Protein AF-A0AAW9B8G4-F1 (afdb_monomer_lite)

Radius of gyration: 34.8 Å; chains: 1; bounding box: 66×48×96 Å

Structure (mmCIF, N/CA/C/O backbone):
data_AF-A0AAW9B8G4-F1
#
_entry.id   AF-A0AAW9B8G4-F1
#
loop_
_atom_site.group_PDB
_atom_site.id
_atom_site.type_symbol
_atom_site.label_atom_id
_atom_site.label_alt_id
_atom_site.label_comp_id
_atom_site.label_asym_id
_atom_site.label_entity_id
_atom_site.label_seq_id
_atom_site.pdbx_PDB_ins_code
_atom_site.Cartn_x
_atom_site.Cartn_y
_atom_site.Cartn_z
_atom_site.occupancy
_atom_site.B_iso_or_equiv
_atom_site.auth_seq_id
_atom_site.auth_comp_id
_atom_site.auth_asym_id
_atom_site.auth_atom_id
_atom_site.pdbx_PDB_model_num
ATOM 1 N N . GLU A 1 1 ? -15.370 -30.353 6.884 1.00 60.62 1 GLU A N 1
ATOM 2 C CA . GLU A 1 1 ? -15.918 -30.773 8.197 1.00 60.62 1 GLU A CA 1
ATOM 3 C C . GLU A 1 1 ? -15.775 -29.713 9.292 1.00 60.62 1 GLU A C 1
ATOM 5 O O . GLU A 1 1 ? -16.796 -29.246 9.772 1.00 60.62 1 GLU A O 1
ATOM 10 N N . LYS A 1 2 ? -14.565 -29.242 9.644 1.00 65.25 2 LYS A N 1
ATOM 11 C CA . LYS A 1 2 ? -14.372 -28.237 10.721 1.00 65.25 2 LYS A CA 1
ATOM 12 C C . LYS A 1 2 ? -15.169 -26.930 10.550 1.00 65.25 2 LYS A C 1
ATOM 14 O O . LYS A 1 2 ? -15.759 -26.461 11.511 1.00 65.25 2 LYS A O 1
ATOM 19 N N . VAL A 1 3 ? -15.223 -26.382 9.334 1.00 71.38 3 VAL A N 1
ATOM 20 C CA . VAL A 1 3 ? -15.945 -25.127 9.026 1.00 71.38 3 VAL A CA 1
ATOM 21 C C . VAL A 1 3 ? -17.463 -25.283 9.169 1.00 71.38 3 VAL A C 1
ATOM 23 O O . VAL A 1 3 ? -18.151 -24.374 9.614 1.00 71.38 3 VAL A O 1
ATOM 26 N N . VAL A 1 4 ? -17.987 -26.461 8.827 1.00 75.00 4 VAL A N 1
ATOM 27 C CA . VAL A 1 4 ? -19.423 -26.758 8.913 1.00 75.00 4 VAL A CA 1
ATOM 28 C C . VAL A 1 4 ? -19.847 -26.888 10.377 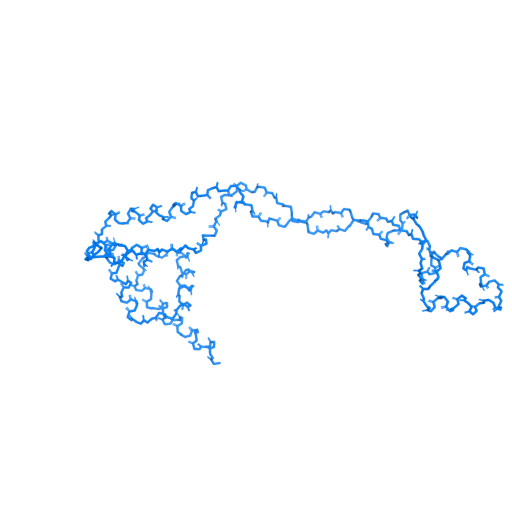1.00 75.00 4 VAL A C 1
ATOM 30 O O . VAL A 1 4 ? -20.860 -26.321 10.769 1.00 75.00 4 VAL A O 1
ATOM 33 N N . ASN A 1 5 ? -19.037 -27.554 11.204 1.00 73.94 5 ASN A N 1
ATOM 34 C CA . ASN A 1 5 ? -19.289 -27.644 12.645 1.00 73.94 5 ASN A CA 1
ATOM 35 C C . ASN A 1 5 ? -19.219 -26.274 13.339 1.00 73.94 5 ASN A C 1
ATOM 37 O O . ASN A 1 5 ? -20.032 -26.009 14.219 1.00 73.94 5 ASN A O 1
ATOM 41 N N . ASP A 1 6 ? -18.298 -25.398 12.922 1.00 71.50 6 ASP A N 1
ATOM 42 C CA . ASP A 1 6 ? -18.205 -24.022 13.432 1.00 71.50 6 ASP A CA 1
ATOM 43 C C . ASP A 1 6 ? -19.468 -23.207 13.103 1.00 71.50 6 ASP A C 1
ATOM 45 O O . ASP A 1 6 ? -20.033 -22.546 13.971 1.00 71.50 6 ASP A O 1
ATOM 49 N N . LEU A 1 7 ? -19.977 -23.324 11.872 1.00 71.62 7 LEU A N 1
ATOM 50 C CA . LEU A 1 7 ? -21.227 -22.681 11.454 1.00 71.62 7 LEU A CA 1
ATOM 51 C C . LEU A 1 7 ? -22.438 -23.170 12.256 1.00 71.62 7 LEU A C 1
ATOM 53 O O . LEU A 1 7 ? -23.234 -22.350 12.710 1.00 71.62 7 LEU A O 1
ATOM 57 N N . TYR A 1 8 ? -22.568 -24.481 12.476 1.00 74.25 8 TYR A N 1
ATOM 58 C CA . TYR A 1 8 ? -23.648 -25.024 13.307 1.00 74.25 8 TYR A CA 1
ATOM 59 C C . TYR A 1 8 ? -23.566 -24.527 14.752 1.00 74.25 8 TYR A C 1
ATOM 61 O O . TYR A 1 8 ? -24.586 -24.149 15.327 1.00 74.25 8 TYR A O 1
ATOM 69 N N . GLN A 1 9 ? -22.358 -24.451 15.313 1.00 70.00 9 GLN A N 1
ATOM 70 C CA . GLN A 1 9 ? -22.146 -23.917 16.655 1.00 70.00 9 GLN A CA 1
ATOM 71 C C . GLN A 1 9 ? -22.550 -22.435 16.745 1.00 70.00 9 GLN A C 1
ATOM 73 O O . GLN A 1 9 ? -23.261 -22.062 17.678 1.00 70.00 9 GLN A O 1
ATOM 78 N N . ARG A 1 10 ? -22.183 -21.609 15.753 1.00 71.00 10 ARG A N 1
ATOM 79 C CA . ARG A 1 10 ? -22.588 -20.191 15.665 1.00 71.00 10 ARG A CA 1
ATOM 80 C C . ARG A 1 10 ? -24.101 -20.015 15.538 1.00 71.00 10 ARG A C 1
ATOM 82 O O . ARG A 1 10 ? -24.689 -19.130 16.154 1.00 71.00 10 ARG A O 1
ATOM 89 N N . MET A 1 11 ? -24.749 -20.865 14.744 1.00 70.81 11 MET A N 1
ATOM 90 C CA . MET A 1 11 ? -26.207 -20.852 14.599 1.00 70.81 11 MET A CA 1
ATOM 91 C C . MET A 1 11 ? -26.915 -21.196 15.915 1.00 70.81 11 MET A C 1
ATOM 93 O O . MET A 1 11 ? -27.922 -20.573 16.253 1.00 70.81 11 MET A O 1
ATOM 97 N N . GLU A 1 12 ? -26.391 -22.155 16.683 1.00 70.19 12 GLU A N 1
ATOM 98 C CA . GLU A 1 12 ? -26.936 -22.487 18.002 1.00 70.19 12 GLU A CA 1
ATOM 99 C C . GLU A 1 12 ? -26.720 -21.377 19.039 1.00 70.19 12 GLU A C 1
ATOM 101 O O . GLU A 1 12 ? -27.621 -21.119 19.844 1.00 70.19 12 GLU A O 1
ATOM 106 N N . THR A 1 13 ? -25.560 -20.710 19.043 1.00 68.50 13 THR A N 1
ATOM 107 C CA . THR A 1 13 ? -25.284 -19.611 19.983 1.00 68.50 13 THR A CA 1
ATOM 108 C C . THR A 1 13 ? -26.180 -18.406 19.713 1.00 68.50 13 THR A C 1
ATOM 110 O O . THR A 1 13 ? -26.805 -17.919 20.655 1.00 68.50 13 THR A O 1
ATOM 113 N N . MET A 1 14 ? -26.363 -18.004 18.450 1.00 67.50 14 MET A N 1
ATOM 114 C CA . MET A 1 14 ? -27.287 -16.915 18.092 1.00 67.50 14 MET A CA 1
ATOM 115 C C . MET A 1 14 ? -28.732 -17.212 18.486 1.00 67.50 14 MET A C 1
ATOM 117 O O . MET A 1 14 ? -29.380 -16.386 19.124 1.00 67.50 14 MET A O 1
ATOM 121 N N . ARG A 1 15 ? -29.224 -18.427 18.211 1.00 65.75 15 ARG A N 1
ATOM 122 C CA . ARG A 1 15 ? -30.600 -18.816 18.561 1.00 65.75 15 ARG A CA 1
ATOM 123 C C . ARG A 1 15 ? -30.865 -18.771 20.072 1.00 65.75 15 ARG A C 1
ATOM 125 O O . ARG A 1 15 ? -32.008 -18.626 20.508 1.00 65.75 15 ARG A O 1
ATOM 132 N N . ASN A 1 16 ? -29.819 -18.928 20.8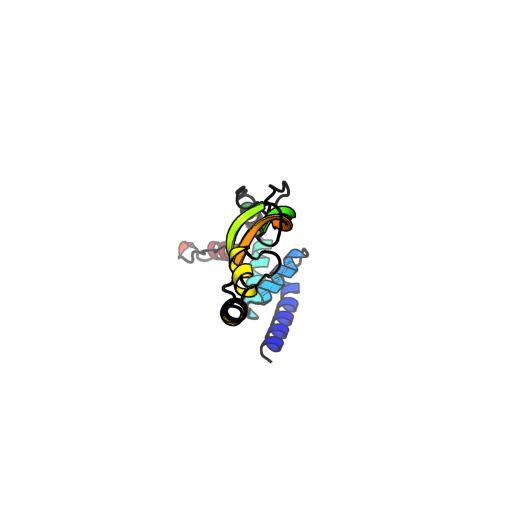83 1.00 63.91 16 ASN A N 1
ATOM 133 C CA . ASN A 1 16 ? -29.895 -18.784 22.335 1.00 63.91 16 ASN A CA 1
ATOM 134 C C . ASN A 1 16 ? -29.691 -17.328 22.799 1.00 63.91 16 ASN A C 1
ATOM 136 O O . ASN A 1 16 ? -30.244 -16.962 23.838 1.00 63.91 16 ASN A O 1
ATOM 140 N N . MET A 1 17 ? -28.954 -16.507 22.043 1.00 61.78 17 MET A N 1
ATOM 141 C CA . MET A 1 17 ? -28.737 -15.074 22.296 1.00 61.78 17 MET A CA 1
ATOM 142 C C . MET A 1 17 ? -29.961 -14.204 21.987 1.00 61.78 17 MET A C 1
ATOM 144 O O . MET A 1 17 ? -30.193 -13.248 22.724 1.00 61.78 17 MET A O 1
ATOM 148 N N . ASP A 1 18 ? -30.811 -14.588 21.027 1.00 57.66 18 ASP A N 1
ATOM 149 C CA . ASP A 1 18 ? -32.101 -13.917 20.756 1.00 57.66 18 ASP A CA 1
ATOM 150 C C . ASP A 1 18 ? -32.998 -13.820 22.008 1.00 57.66 18 ASP A C 1
ATOM 152 O O . ASP A 1 18 ? -33.870 -12.962 22.109 1.00 57.66 18 ASP A O 1
ATOM 156 N N . LYS A 1 19 ? -32.784 -14.692 23.004 1.00 55.84 19 LYS A N 1
ATOM 157 C CA . LYS A 1 19 ? -33.514 -14.684 24.283 1.00 55.84 19 LYS A CA 1
ATOM 158 C C . LYS A 1 19 ? -32.936 -13.722 25.330 1.00 55.84 19 LYS A C 1
ATOM 160 O O . LYS A 1 19 ? -33.529 -13.585 26.400 1.00 55.84 19 LYS A O 1
ATOM 165 N N . VAL A 1 20 ? -31.765 -13.135 25.084 1.00 55.50 20 VAL A N 1
ATOM 166 C CA . VAL A 1 20 ? -31.035 -12.258 26.019 1.00 55.50 20 VAL A CA 1
ATOM 167 C C . VAL A 1 20 ? -31.192 -10.783 25.629 1.00 55.50 20 VAL A C 1
ATOM 169 O O . VAL A 1 20 ? -31.219 -9.922 26.509 1.00 55.50 20 VAL A O 1
ATOM 172 N N . THR A 1 21 ? -31.385 -10.482 24.343 1.00 52.47 21 THR A N 1
ATOM 173 C CA . THR A 1 21 ? -31.517 -9.113 23.823 1.00 52.47 21 THR A CA 1
ATOM 174 C C . THR A 1 21 ? -32.956 -8.817 23.386 1.00 52.47 21 THR A C 1
ATOM 176 O O . THR A 1 21 ? -33.365 -9.171 22.289 1.00 52.47 21 THR A O 1
ATOM 179 N N . GLU A 1 22 ? -33.739 -8.140 24.230 1.00 48.91 22 GLU A N 1
ATOM 180 C CA . GLU A 1 22 ? -35.095 -7.667 23.870 1.00 48.91 22 GLU A CA 1
ATOM 181 C C . GLU A 1 22 ? -35.084 -6.362 23.046 1.00 48.91 22 GLU A C 1
ATOM 183 O O . GLU A 1 22 ? -36.118 -5.940 22.538 1.00 48.91 22 GLU A O 1
ATOM 188 N N . SER A 1 23 ? -33.924 -5.718 22.893 1.00 49.81 23 SER A N 1
ATOM 189 C CA . SER A 1 23 ? -33.751 -4.461 22.157 1.00 49.81 23 SER A CA 1
ATOM 190 C C . SER A 1 23 ? -32.592 -4.598 21.170 1.00 49.81 23 SER A C 1
ATOM 192 O O . SER A 1 23 ? -31.437 -4.387 21.540 1.00 49.81 23 SER A O 1
ATOM 194 N N . GLY A 1 24 ? -32.878 -5.021 19.941 1.00 43.53 24 GLY A N 1
ATOM 195 C CA . GLY A 1 24 ? -31.853 -5.245 18.925 1.00 43.53 24 GLY A CA 1
ATOM 196 C C . GLY A 1 24 ? -32.009 -4.311 17.732 1.00 43.53 24 GLY A C 1
ATOM 197 O O . GLY A 1 24 ? -32.789 -4.605 16.831 1.00 43.53 24 GLY A O 1
ATOM 198 N N . ASP A 1 25 ? -31.243 -3.218 17.704 1.00 41.50 25 ASP A N 1
ATOM 199 C CA . ASP A 1 25 ? -30.937 -2.499 16.460 1.00 41.50 25 ASP A CA 1
ATOM 200 C C . ASP A 1 25 ? -30.156 -3.418 15.508 1.00 41.50 25 ASP A C 1
ATOM 202 O O . ASP A 1 25 ? -29.429 -4.308 15.953 1.00 41.50 25 ASP A O 1
ATOM 206 N N . ALA A 1 26 ? -30.248 -3.201 14.195 1.00 42.56 26 ALA A N 1
ATOM 207 C CA . ALA A 1 26 ? -29.578 -4.031 13.184 1.00 42.56 26 ALA A CA 1
ATOM 208 C C . ALA A 1 26 ? -28.045 -4.154 13.386 1.00 42.56 26 ALA A C 1
ATOM 210 O O . ALA A 1 26 ? -27.453 -5.173 13.035 1.00 42.56 26 ALA A O 1
ATOM 211 N N . GLU A 1 27 ? -27.406 -3.171 14.028 1.00 50.03 27 GLU A N 1
ATOM 212 C CA . GLU A 1 27 ? -25.984 -3.204 14.414 1.00 50.03 27 GLU A CA 1
ATOM 213 C C . GLU A 1 27 ? -25.659 -4.168 15.564 1.00 50.03 27 GLU A C 1
ATOM 215 O O . GLU A 1 27 ? -24.521 -4.626 15.705 1.00 50.03 27 GLU A O 1
ATOM 220 N N . SER A 1 28 ? -26.641 -4.476 16.413 1.00 52.06 28 SER A N 1
ATOM 221 C CA . SER A 1 28 ? -26.475 -5.463 17.482 1.00 52.06 28 SER A CA 1
ATOM 222 C C . SER A 1 28 ? -26.322 -6.869 16.903 1.00 52.06 28 SER A C 1
ATOM 224 O O . SER A 1 28 ? -25.525 -7.648 17.410 1.00 52.06 28 SER A O 1
ATOM 226 N N . VAL A 1 29 ? -26.981 -7.161 15.776 1.00 49.41 29 VAL A N 1
ATOM 227 C CA . VAL A 1 29 ? -26.935 -8.465 15.097 1.00 49.41 29 VAL A CA 1
ATOM 228 C C . VAL A 1 29 ? -25.541 -8.760 14.534 1.00 49.41 29 VAL A C 1
ATOM 230 O O . VAL A 1 29 ? -25.051 -9.880 14.664 1.00 49.41 29 VAL A O 1
ATOM 233 N N . GLY A 1 30 ? -24.862 -7.753 13.974 1.00 54.19 30 GLY A N 1
ATOM 234 C CA . GLY A 1 30 ? -23.475 -7.886 13.508 1.00 54.19 30 GLY A CA 1
ATOM 235 C C . GLY A 1 30 ? -22.490 -8.165 14.649 1.00 54.19 30 GLY A C 1
ATOM 236 O O . GLY A 1 30 ? -21.643 -9.049 14.537 1.00 54.19 30 GLY A O 1
ATOM 237 N N . ARG A 1 31 ? -22.656 -7.483 15.790 1.00 59.19 31 ARG A N 1
ATOM 238 C CA . ARG A 1 31 ? -21.860 -7.733 17.006 1.00 59.19 31 ARG A CA 1
ATOM 239 C C . ARG A 1 31 ? -22.156 -9.097 17.627 1.00 59.19 31 ARG A C 1
ATOM 241 O O . ARG A 1 31 ? -21.235 -9.781 18.054 1.00 59.19 31 ARG A O 1
ATOM 248 N N . LEU A 1 32 ? -23.416 -9.529 17.627 1.00 56.84 32 LEU A N 1
ATOM 249 C CA . LEU A 1 32 ? -23.825 -10.861 18.082 1.00 56.84 32 LEU A CA 1
ATOM 250 C C . LEU A 1 32 ? -23.218 -11.968 17.208 1.00 56.84 32 LEU A C 1
ATOM 252 O O . LEU A 1 32 ? -22.811 -13.001 17.735 1.00 56.84 32 LEU A O 1
ATOM 256 N N . TRP A 1 33 ? -23.094 -11.742 15.896 1.00 52.78 33 TRP A N 1
ATOM 257 C CA . TRP A 1 33 ? -22.410 -12.659 14.978 1.00 52.78 33 TRP A CA 1
ATOM 258 C C . TRP A 1 33 ? -20.901 -12.753 15.253 1.00 52.78 33 TRP A C 1
ATOM 260 O O . TRP A 1 33 ? -20.330 -13.845 15.200 1.00 52.78 33 TRP A O 1
ATOM 270 N N . ASP A 1 34 ? -20.261 -11.630 15.585 1.00 58.50 34 ASP A N 1
ATOM 271 C CA . ASP A 1 34 ? -18.846 -11.605 15.965 1.00 58.50 34 ASP A CA 1
ATOM 272 C C . ASP A 1 34 ? -18.617 -12.267 17.335 1.00 58.50 34 ASP A C 1
ATOM 274 O O . ASP A 1 34 ? -17.738 -13.112 17.490 1.00 58.50 34 ASP A O 1
ATOM 278 N N . MET A 1 35 ? -19.495 -12.025 18.311 1.00 55.09 35 MET A N 1
ATOM 279 C CA . MET A 1 35 ? -19.465 -12.710 19.609 1.00 55.09 35 MET A CA 1
ATOM 280 C C . MET A 1 35 ? -19.765 -14.209 19.494 1.00 55.09 35 MET A C 1
ATOM 282 O O . MET A 1 35 ? -19.196 -15.004 20.239 1.00 55.09 35 MET A O 1
ATOM 286 N N . ALA A 1 36 ? -20.602 -14.626 18.540 1.00 53.38 36 ALA A N 1
ATOM 287 C CA . ALA A 1 36 ? -20.856 -16.035 18.249 1.00 53.38 36 ALA A CA 1
ATOM 288 C C . ALA A 1 36 ? -19.617 -16.768 17.702 1.00 53.38 36 ALA A C 1
ATOM 290 O O . ALA A 1 36 ? -19.589 -17.999 17.736 1.00 53.38 36 ALA A O 1
ATOM 291 N N . SER A 1 37 ? -18.593 -16.042 17.226 1.00 56.66 37 SER A N 1
ATOM 292 C CA . SER A 1 37 ? -17.293 -16.625 16.867 1.00 56.66 37 SER A CA 1
ATOM 293 C C . SER A 1 37 ? -16.496 -17.093 18.092 1.00 56.66 37 SER A C 1
ATOM 295 O O . SER A 1 37 ? -15.681 -18.016 17.987 1.00 56.66 37 SER A O 1
ATOM 297 N N . ALA A 1 38 ? -16.755 -16.514 19.270 1.00 60.81 38 ALA A N 1
ATOM 298 C CA . ALA A 1 38 ? -16.215 -17.015 20.519 1.00 60.81 38 ALA A CA 1
ATOM 299 C C . ALA A 1 38 ? -16.974 -18.288 20.927 1.00 60.81 38 ALA A C 1
ATOM 301 O O . ALA A 1 38 ? -18.201 -18.374 20.858 1.00 60.81 38 ALA A O 1
ATOM 302 N N . LYS A 1 39 ? -16.240 -19.314 21.367 1.00 60.50 39 LYS A N 1
ATOM 303 C CA . LYS A 1 39 ? -16.824 -20.579 21.834 1.00 60.50 39 LYS A CA 1
ATOM 304 C C . LYS A 1 39 ? -17.488 -20.388 23.203 1.00 60.50 39 LYS A C 1
ATOM 306 O O . LYS A 1 39 ? -16.927 -20.809 24.210 1.00 60.50 39 LYS A O 1
ATOM 311 N N . LEU A 1 40 ? -18.661 -19.758 23.249 1.00 62.56 40 LEU A N 1
ATOM 312 C CA . LEU A 1 40 ? -19.427 -19.622 24.488 1.00 62.56 40 LEU A CA 1
ATOM 313 C C . LEU A 1 40 ? -20.061 -20.961 24.883 1.00 62.56 40 LEU A C 1
ATOM 315 O O . LEU A 1 40 ? -20.740 -21.615 24.087 1.00 62.56 40 LEU A O 1
ATOM 319 N N . SER A 1 41 ? -19.872 -21.351 26.141 1.00 65.06 41 SER A N 1
ATOM 320 C CA . SER A 1 41 ? -20.591 -22.463 26.757 1.00 65.06 41 SER A CA 1
ATOM 321 C C . SER A 1 41 ? -22.014 -22.045 27.145 1.00 65.06 41 SER A C 1
ATOM 323 O O . SER A 1 41 ? -22.314 -20.873 27.380 1.00 65.06 41 SER A O 1
ATOM 325 N N . LYS A 1 42 ? -22.911 -23.027 27.305 1.00 64.81 42 LYS A N 1
ATOM 326 C CA . LYS A 1 42 ? -24.268 -22.805 27.839 1.00 64.81 42 LYS A CA 1
ATOM 327 C C . LYS A 1 42 ? -24.247 -22.160 29.231 1.00 64.81 42 LYS A C 1
ATOM 329 O O . LYS A 1 42 ? -25.147 -21.391 29.553 1.00 64.81 42 LYS A O 1
ATOM 334 N N . THR A 1 43 ? -23.229 -22.448 30.044 1.00 67.44 43 THR A 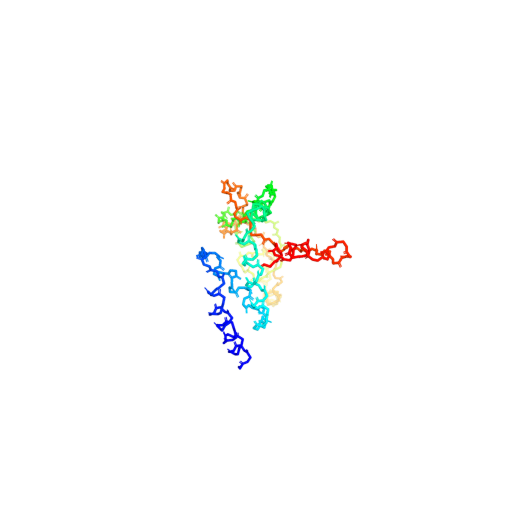N 1
ATOM 335 C CA . THR A 1 43 ? -23.017 -21.796 31.346 1.00 67.44 43 THR A CA 1
ATOM 336 C C . THR A 1 43 ? -22.743 -20.302 31.202 1.00 67.44 43 THR A C 1
ATOM 338 O O . THR A 1 43 ? -23.327 -19.514 31.945 1.00 67.44 43 THR A O 1
ATOM 341 N 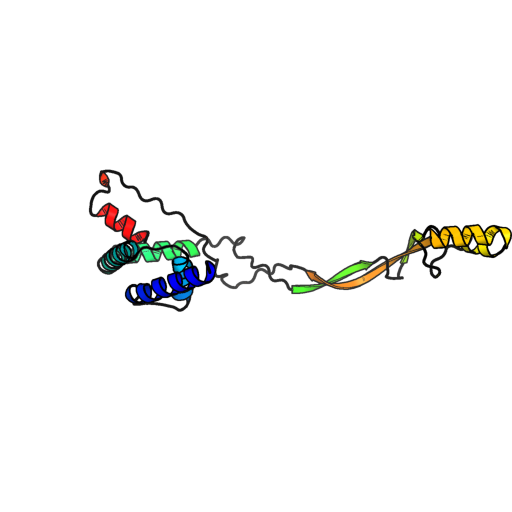N . ASP A 1 44 ? -21.955 -19.896 30.210 1.00 69.12 44 ASP A N 1
ATOM 342 C CA . ASP A 1 44 ? -21.541 -18.500 30.023 1.00 69.12 44 ASP A CA 1
ATOM 343 C C . ASP A 1 44 ? -22.747 -17.626 29.655 1.00 69.12 44 ASP A C 1
ATOM 345 O O . ASP A 1 44 ? -22.951 -16.556 30.226 1.00 69.12 44 ASP A O 1
ATOM 349 N N . LEU A 1 45 ? -23.648 -18.157 28.820 1.00 69.88 45 LEU A N 1
ATOM 350 C CA . LEU A 1 45 ? -24.912 -17.500 28.465 1.00 69.88 45 LEU A CA 1
ATOM 351 C C . LEU A 1 45 ? -25.823 -17.272 29.680 1.00 69.88 45 LEU A C 1
ATOM 353 O O . LEU A 1 45 ? -26.471 -16.231 29.795 1.00 69.88 45 LEU A O 1
ATOM 357 N N . THR A 1 46 ? -25.880 -18.228 30.614 1.00 76.56 46 THR A N 1
ATOM 358 C CA . THR A 1 46 ? -26.692 -18.056 31.832 1.00 76.56 46 THR A CA 1
ATOM 359 C C . THR A 1 46 ? -26.119 -16.996 32.768 1.00 76.56 46 THR A C 1
ATOM 361 O O . THR A 1 46 ? -26.884 -16.291 33.427 1.00 76.56 46 THR A O 1
ATOM 364 N N . VAL A 1 47 ? -24.791 -16.859 32.813 1.00 79.44 47 VAL A N 1
ATOM 365 C CA . VAL A 1 47 ? -24.100 -15.836 33.607 1.00 79.44 47 VAL A CA 1
ATOM 366 C C . VAL A 1 47 ? -24.320 -14.453 32.995 1.00 79.44 47 VAL A C 1
ATOM 368 O O . VAL A 1 47 ? -24.730 -13.542 33.712 1.00 79.44 47 VAL A O 1
ATOM 371 N N . MET A 1 48 ? -24.180 -14.317 31.672 1.00 75.38 48 MET A N 1
ATOM 372 C CA . MET A 1 48 ? -24.490 -13.068 30.963 1.00 75.38 48 MET A CA 1
ATOM 373 C C . MET A 1 48 ? -25.937 -12.628 31.191 1.00 75.38 48 MET A C 1
ATOM 375 O O . MET A 1 48 ? -26.186 -11.473 31.521 1.00 75.38 48 MET A O 1
ATOM 379 N N . LYS A 1 49 ? -26.901 -13.557 31.115 1.00 78.44 49 LYS A N 1
ATOM 380 C CA . LYS A 1 49 ? -28.311 -13.235 31.372 1.00 78.44 49 LYS A CA 1
ATOM 381 C C . LYS A 1 49 ? -28.531 -12.674 32.782 1.00 78.44 49 LYS A C 1
ATOM 383 O O . LYS A 1 49 ? -29.267 -11.704 32.945 1.00 78.44 49 LYS A O 1
ATOM 388 N N . ARG A 1 50 ? -27.874 -13.246 33.797 1.00 82.62 50 ARG A N 1
ATOM 389 C CA . ARG A 1 50 ? -27.957 -12.748 35.183 1.00 82.62 50 ARG A CA 1
ATOM 390 C C . ARG A 1 50 ? -27.395 -11.334 35.313 1.00 82.62 50 ARG A C 1
ATOM 392 O O . ARG A 1 50 ? -27.998 -10.513 36.000 1.00 82.62 50 ARG A O 1
ATOM 399 N N . HIS A 1 51 ? -26.274 -11.046 34.655 1.00 83.06 51 HIS A N 1
ATOM 400 C CA . HIS A 1 51 ? -25.675 -9.710 34.654 1.00 83.06 51 HIS A CA 1
ATOM 401 C C . HIS A 1 51 ? -26.532 -8.688 33.893 1.00 83.06 51 HIS A C 1
ATOM 403 O O . HIS A 1 51 ? -26.759 -7.596 34.411 1.00 83.06 51 HIS A O 1
ATOM 409 N N . ALA A 1 52 ? -27.119 -9.066 32.755 1.00 80.06 52 ALA A N 1
ATOM 410 C CA . ALA A 1 52 ? -28.050 -8.219 32.010 1.00 80.06 52 ALA A CA 1
ATOM 411 C C . ALA A 1 52 ? -29.318 -7.887 32.823 1.00 80.06 52 ALA A C 1
ATOM 413 O O . ALA A 1 52 ? -29.759 -6.738 32.870 1.00 80.06 52 ALA A O 1
ATOM 414 N N . GLU A 1 53 ? -29.894 -8.875 33.517 1.00 83.50 53 GLU A N 1
ATOM 415 C CA . GLU A 1 53 ? -31.026 -8.656 34.428 1.00 83.50 53 GLU A CA 1
ATOM 416 C C . GLU A 1 53 ? -30.650 -7.763 35.620 1.00 83.50 53 GLU A C 1
ATOM 418 O O . GLU A 1 53 ? -31.469 -6.960 36.071 1.00 83.50 53 GLU A O 1
ATOM 423 N N . PHE A 1 54 ? -29.424 -7.887 36.136 1.00 85.12 54 PHE A N 1
ATOM 424 C CA . PHE A 1 54 ? -28.907 -7.037 37.207 1.00 85.12 54 PHE A CA 1
ATOM 425 C C . PHE A 1 54 ? -28.734 -5.584 36.743 1.00 85.12 54 PHE A C 1
ATOM 427 O O . PHE A 1 54 ? -29.201 -4.672 37.427 1.00 85.12 54 PHE A O 1
ATOM 434 N N . LEU A 1 55 ? -28.166 -5.361 35.552 1.00 82.50 55 LEU A N 1
ATOM 435 C CA . LEU A 1 55 ? -28.022 -4.029 34.959 1.00 82.50 55 LEU A CA 1
ATOM 436 C C . LEU A 1 55 ? -29.392 -3.360 34.747 1.00 82.50 55 LEU A C 1
ATOM 438 O O . LEU A 1 55 ? -29.588 -2.222 35.168 1.00 82.50 55 LEU A O 1
ATOM 442 N N . LYS A 1 56 ? -30.376 -4.095 34.199 1.00 81.62 56 LYS A N 1
ATOM 443 C CA . LYS A 1 56 ? -31.757 -3.602 33.999 1.00 81.62 56 LYS A CA 1
ATOM 444 C C . LYS A 1 56 ? -32.431 -3.147 35.302 1.00 81.62 56 LYS A C 1
ATOM 446 O O . LYS A 1 56 ? -33.273 -2.252 35.277 1.00 81.62 56 LYS A O 1
ATOM 451 N N . LYS A 1 57 ? -32.098 -3.758 36.445 1.00 86.56 57 LYS A N 1
ATOM 452 C CA . LYS A 1 57 ? -32.684 -3.406 37.753 1.00 86.56 57 LYS A CA 1
ATOM 453 C C . LYS A 1 57 ? -32.115 -2.111 38.341 1.00 86.56 57 LYS A C 1
ATOM 455 O O . LYS A 1 57 ? -32.790 -1.473 39.148 1.00 86.56 57 LYS A O 1
ATOM 460 N N . HIS A 1 58 ? -30.907 -1.708 37.949 1.00 87.88 58 HIS A N 1
ATOM 461 C CA . HIS A 1 58 ? -30.185 -0.587 38.550 1.00 87.88 58 HIS A CA 1
ATOM 462 C C . HIS A 1 58 ? -29.976 0.561 37.550 1.00 87.88 58 HIS A C 1
ATOM 464 O O . HIS A 1 58 ? -28.975 0.610 36.840 1.00 87.88 58 HIS A O 1
ATOM 470 N N . LYS A 1 59 ? -30.884 1.549 37.564 1.00 84.94 59 LYS A N 1
ATOM 471 C CA . LYS A 1 59 ? -30.850 2.715 36.653 1.00 84.94 59 LYS A CA 1
ATOM 472 C C . LYS A 1 59 ? -29.529 3.496 36.676 1.00 84.94 59 LYS A C 1
ATOM 474 O O . LYS A 1 59 ? -29.044 3.886 35.625 1.00 84.94 59 LYS A O 1
ATOM 479 N N . GLY A 1 60 ? -28.910 3.663 37.847 1.00 85.12 60 GLY A N 1
ATOM 480 C CA . GLY A 1 60 ? -27.619 4.356 37.946 1.00 85.12 60 GLY A CA 1
ATOM 481 C C . GLY A 1 60 ? -26.484 3.638 37.203 1.00 85.12 60 GLY A C 1
ATOM 482 O O . GLY A 1 60 ? -25.637 4.290 36.606 1.00 85.12 60 GLY A O 1
ATOM 483 N N . LEU A 1 61 ? -26.485 2.298 37.173 1.00 83.56 61 LEU A N 1
ATOM 484 C CA . LEU A 1 61 ? -25.500 1.532 36.396 1.00 83.56 61 LEU A CA 1
ATOM 485 C C . LEU A 1 61 ? -25.757 1.665 34.891 1.00 83.56 61 LEU A C 1
ATOM 487 O O . LEU A 1 61 ? -24.806 1.718 34.117 1.00 83.56 61 LEU A O 1
ATOM 491 N N . GLN A 1 62 ? -27.026 1.759 34.488 1.00 81.06 62 GLN A N 1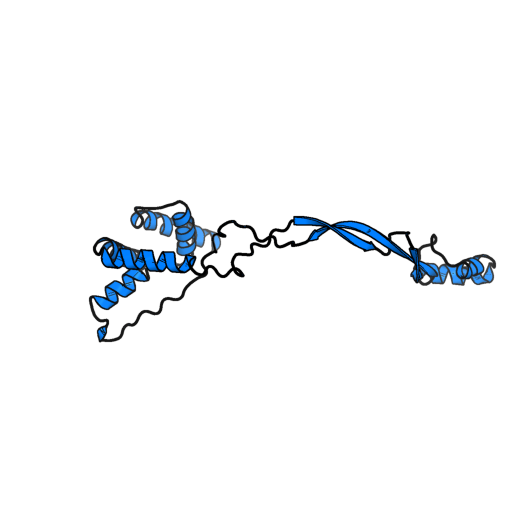
ATOM 492 C CA . GLN A 1 62 ? -27.412 1.979 33.096 1.00 81.06 62 GLN A CA 1
ATOM 493 C C . GLN A 1 62 ? -26.946 3.351 32.586 1.00 81.06 62 GLN A C 1
ATOM 495 O O . GLN A 1 62 ? -26.373 3.433 31.504 1.00 81.06 62 GLN A O 1
ATOM 500 N N . GLU A 1 63 ? -27.110 4.410 33.383 1.00 81.56 63 GLU A N 1
ATOM 501 C CA . GLU A 1 63 ? -26.615 5.752 33.042 1.00 81.56 63 GLU A CA 1
ATOM 502 C C . GLU A 1 63 ? -25.089 5.772 32.869 1.00 81.56 63 GLU A C 1
ATOM 504 O O . GLU A 1 63 ? -24.578 6.352 31.910 1.00 81.56 63 GLU A O 1
ATOM 509 N N . ILE A 1 64 ? -24.356 5.086 33.754 1.00 81.69 64 ILE A N 1
ATOM 510 C CA . ILE A 1 64 ? -22.893 4.971 33.663 1.00 81.69 64 ILE A CA 1
ATOM 511 C C . ILE A 1 64 ? -22.480 4.184 32.409 1.00 81.69 64 ILE A C 1
ATOM 513 O O . ILE A 1 64 ? -21.567 4.602 31.696 1.00 81.69 64 ILE A O 1
ATOM 517 N N . ALA A 1 65 ? -23.167 3.080 32.101 1.00 76.31 65 ALA A N 1
ATOM 518 C CA . ALA A 1 65 ? -22.905 2.284 30.901 1.00 76.31 65 ALA A CA 1
ATOM 519 C C . ALA A 1 65 ? -23.147 3.090 29.611 1.00 76.31 65 ALA A C 1
ATOM 521 O O . ALA A 1 65 ? -22.343 3.035 28.677 1.00 76.31 65 ALA A O 1
ATOM 522 N N . GLU A 1 66 ? -24.209 3.898 29.569 1.00 73.62 66 GLU A N 1
ATOM 523 C CA . GLU A 1 66 ? -24.475 4.798 28.445 1.00 73.62 66 GLU A CA 1
ATOM 524 C C . GLU A 1 66 ? -23.405 5.884 28.298 1.00 73.62 66 GLU A C 1
ATOM 526 O O . GLU A 1 66 ? -22.986 6.184 27.177 1.00 73.62 66 GLU A O 1
ATOM 531 N N . GLN A 1 67 ? -22.937 6.469 29.404 1.00 72.38 67 GLN A N 1
ATOM 532 C CA . GLN A 1 67 ? -21.866 7.467 29.376 1.00 72.38 67 GLN A CA 1
ATOM 533 C C . GLN A 1 67 ? -20.552 6.866 28.858 1.00 72.38 67 GLN A C 1
ATOM 535 O O . GLN A 1 67 ? -19.944 7.437 27.950 1.00 72.38 67 GLN A O 1
ATOM 540 N N . LEU A 1 68 ? -20.164 5.682 29.344 1.00 69.94 68 LEU A N 1
ATOM 541 C CA . LEU A 1 68 ? -18.998 4.932 28.856 1.00 69.94 68 LEU A CA 1
ATOM 542 C C . LEU A 1 68 ? -19.091 4.637 27.350 1.00 69.94 68 LEU A C 1
ATOM 544 O O . LEU A 1 68 ? -18.136 4.879 26.609 1.00 69.94 68 LEU A O 1
ATOM 548 N N . GLY A 1 69 ? -20.258 4.194 26.871 1.00 63.00 69 GLY A N 1
ATOM 549 C CA . GLY A 1 69 ? -20.485 3.907 25.451 1.00 63.00 69 GLY A CA 1
ATOM 550 C C . GLY A 1 69 ? -20.396 5.137 24.534 1.00 63.00 69 GLY A C 1
ATOM 551 O O . GLY A 1 69 ? -20.024 5.007 23.358 1.00 63.00 69 GLY A O 1
ATOM 552 N N . ARG A 1 70 ? -20.707 6.329 25.067 1.00 56.16 70 ARG A N 1
ATOM 553 C CA . ARG A 1 70 ? -20.638 7.623 24.361 1.00 56.16 70 ARG A CA 1
ATOM 554 C C . ARG A 1 70 ? -19.247 8.256 24.402 1.00 56.16 70 ARG A C 1
ATOM 556 O O . ARG A 1 70 ? -18.861 8.875 23.415 1.00 56.16 70 ARG A O 1
ATOM 563 N N . MET A 1 71 ? -18.476 8.079 25.479 1.00 57.44 71 MET A N 1
ATOM 564 C CA . MET A 1 71 ? -17.101 8.599 25.579 1.00 57.44 71 MET A CA 1
ATOM 565 C C . MET A 1 71 ? -16.179 8.022 24.497 1.00 57.44 71 MET A C 1
ATOM 567 O O . MET A 1 71 ? -15.338 8.745 23.970 1.00 57.44 71 MET A O 1
ATOM 571 N N . ALA A 1 72 ? -16.406 6.773 24.075 1.00 52.81 72 ALA A N 1
ATOM 572 C CA . ALA A 1 72 ? -15.716 6.185 22.924 1.00 52.81 72 ALA A CA 1
ATOM 573 C C . ALA A 1 72 ? -15.938 6.961 21.605 1.00 52.81 72 ALA A C 1
ATOM 575 O O . ALA A 1 72 ? -15.109 6.877 20.710 1.00 52.81 72 ALA A O 1
ATOM 576 N N . GLY A 1 73 ? -17.036 7.718 21.480 1.00 51.97 73 GLY A N 1
ATOM 577 C CA . GLY A 1 73 ? -17.318 8.585 20.329 1.00 51.97 73 GLY A CA 1
ATOM 578 C C . GLY A 1 73 ? -16.901 10.049 20.514 1.00 51.97 73 GLY A C 1
ATOM 579 O O . GLY A 1 73 ? -17.086 10.845 19.601 1.00 51.97 73 GLY A O 1
ATOM 580 N N . GLN A 1 74 ? -16.376 10.437 21.683 1.00 53.22 74 GLN A N 1
ATOM 581 C CA . GLN A 1 74 ? -15.978 11.824 21.972 1.00 53.22 74 GLN A CA 1
ATOM 582 C C . GLN A 1 74 ? -14.490 12.102 21.755 1.00 53.22 74 GLN A C 1
ATOM 584 O O . GLN A 1 74 ? -14.084 13.265 21.806 1.00 53.22 74 GLN A O 1
ATOM 589 N N . VAL A 1 75 ? -13.683 11.078 21.463 1.00 54.00 75 VAL A N 1
ATOM 590 C CA . VAL A 1 75 ? -12.316 11.268 20.965 1.00 54.00 75 VAL A CA 1
ATOM 591 C C . VAL A 1 75 ? -12.412 11.713 19.501 1.00 54.00 75 VAL A C 1
ATOM 593 O O . VAL A 1 75 ? -12.150 10.956 18.575 1.00 54.00 75 VAL A O 1
ATOM 596 N N . ASN A 1 76 ? -12.860 12.955 19.301 1.00 48.25 76 ASN A N 1
ATOM 597 C CA . ASN A 1 76 ? -12.756 13.686 18.043 1.00 48.25 76 ASN A CA 1
ATOM 598 C C . ASN A 1 76 ? -11.283 14.036 17.825 1.00 48.25 76 ASN A C 1
ATOM 600 O O . ASN A 1 76 ? -10.883 15.192 17.958 1.00 48.25 76 ASN A O 1
ATOM 604 N N . ASP A 1 77 ? -10.466 13.025 17.553 1.00 53.28 77 ASP A N 1
ATOM 605 C CA . ASP A 1 77 ? -9.147 13.263 17.002 1.00 53.28 77 ASP A CA 1
ATOM 606 C C . ASP A 1 77 ? -9.327 13.541 15.498 1.00 53.28 77 ASP A C 1
ATOM 608 O O . ASP A 1 77 ? -9.797 12.661 14.765 1.00 53.28 77 ASP A O 1
ATOM 612 N N . PRO A 1 78 ? -9.038 14.761 15.009 1.00 54.06 78 PRO A N 1
ATOM 613 C CA . PRO A 1 78 ? -9.160 15.081 13.590 1.00 54.06 78 PRO A CA 1
ATOM 614 C C . PRO A 1 78 ? -8.291 14.180 12.697 1.00 54.06 78 PRO A C 1
ATOM 616 O O . PRO A 1 78 ? -8.623 14.024 11.520 1.00 54.06 78 PRO A O 1
ATOM 619 N N . ASP A 1 79 ? -7.250 13.536 13.241 1.00 54.94 79 ASP A N 1
ATOM 620 C CA . ASP A 1 79 ? -6.438 12.562 12.504 1.00 54.94 79 ASP A CA 1
ATOM 621 C C . ASP A 1 79 ? -7.155 11.210 12.306 1.00 54.94 79 ASP A C 1
ATOM 623 O O . ASP A 1 79 ? -6.921 10.533 11.301 1.00 54.94 79 ASP A O 1
ATOM 627 N N . LEU A 1 80 ? -8.083 10.834 13.198 1.00 51.53 80 LEU A N 1
ATOM 628 C CA . LEU A 1 80 ? -8.886 9.603 13.089 1.00 51.53 80 LEU A CA 1
ATOM 629 C C . LEU A 1 80 ? -10.071 9.747 12.117 1.00 51.53 80 LEU A C 1
ATOM 631 O O . LEU A 1 80 ? -10.535 8.756 11.558 1.00 51.53 80 LEU A O 1
ATOM 635 N N . ASN A 1 81 ? -10.528 10.976 11.855 1.00 51.22 81 ASN A N 1
ATOM 636 C CA . ASN A 1 81 ? -11.659 11.273 10.962 1.00 51.22 81 ASN A CA 1
ATOM 637 C C . ASN A 1 81 ? -11.281 11.338 9.472 1.00 51.22 81 ASN A C 1
ATOM 639 O O 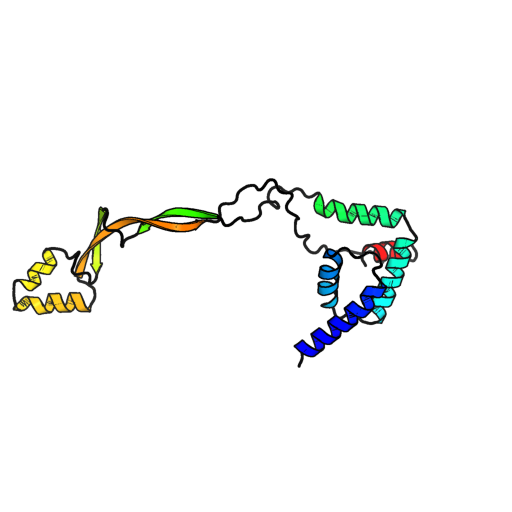. ASN A 1 81 ? -12.087 11.739 8.629 1.00 51.22 81 ASN A O 1
ATOM 643 N N . ARG A 1 82 ? -10.057 10.953 9.101 1.00 52.41 82 ARG A N 1
ATOM 644 C CA . ARG A 1 82 ? -9.611 11.001 7.708 1.00 52.41 82 ARG A CA 1
ATOM 645 C C . ARG A 1 82 ? -9.883 9.675 7.007 1.00 52.41 82 ARG A C 1
ATOM 647 O O . ARG A 1 82 ? -8.967 8.894 6.763 1.00 52.41 82 ARG A O 1
ATOM 654 N N . ALA A 1 83 ? -11.137 9.439 6.627 1.00 50.41 83 ALA A N 1
ATOM 655 C CA . ALA A 1 83 ? -11.456 8.332 5.731 1.00 50.41 83 ALA A CA 1
ATOM 656 C C . ALA A 1 83 ? -10.664 8.500 4.411 1.00 50.41 83 ALA A C 1
ATOM 658 O O . ALA A 1 83 ? -10.747 9.556 3.772 1.00 50.41 83 ALA A O 1
ATOM 659 N N . PRO A 1 84 ? -9.848 7.516 3.990 1.00 51.16 84 PRO A N 1
ATOM 660 C CA . PRO A 1 84 ? -9.157 7.586 2.712 1.00 51.16 84 PRO A CA 1
ATOM 661 C C . PRO A 1 84 ? -10.176 7.429 1.578 1.00 51.16 84 PRO A C 1
ATOM 663 O O . PRO A 1 84 ? -10.533 6.320 1.195 1.00 51.16 84 PRO A O 1
ATOM 666 N N . ALA A 1 85 ? -10.646 8.547 1.029 1.00 55.84 85 ALA A N 1
ATOM 667 C CA . ALA A 1 85 ? -11.375 8.545 -0.231 1.00 55.84 85 ALA A CA 1
ATOM 668 C C . ALA A 1 85 ? -10.378 8.331 -1.386 1.00 55.84 85 ALA A C 1
ATOM 670 O O . ALA A 1 85 ? -9.452 9.119 -1.582 1.00 55.84 85 ALA A O 1
ATOM 671 N N . GLU A 1 86 ? -10.534 7.247 -2.147 1.00 54.69 86 GLU A N 1
ATOM 672 C CA . GLU A 1 86 ? -9.792 7.055 -3.397 1.00 54.69 86 GLU A CA 1
ATOM 673 C C . GLU A 1 86 ? -10.558 7.729 -4.540 1.00 54.69 86 GLU A C 1
ATOM 675 O O . GLU A 1 86 ? -11.544 7.184 -5.034 1.00 54.69 86 GLU A O 1
ATOM 680 N N . GLU A 1 87 ? -10.118 8.911 -4.974 1.00 58.84 87 GLU A N 1
ATOM 681 C CA . GLU A 1 87 ? -10.677 9.578 -6.154 1.00 58.84 87 GLU A CA 1
ATOM 682 C C . GLU A 1 87 ? -9.762 9.365 -7.375 1.00 58.84 87 GLU A C 1
ATOM 684 O O . GLU A 1 87 ? -8.533 9.308 -7.286 1.00 58.84 87 GLU A O 1
ATOM 689 N N . LEU A 1 88 ? -10.364 9.192 -8.552 1.00 56.84 88 LEU A N 1
ATOM 690 C CA . LEU A 1 88 ? -9.627 9.119 -9.812 1.00 56.84 88 LEU A CA 1
ATOM 691 C C . LEU A 1 88 ? -9.172 10.530 -10.187 1.00 56.84 88 LEU A C 1
ATOM 693 O O . LEU A 1 88 ? -10.000 11.359 -10.557 1.00 56.84 88 LEU A O 1
ATOM 697 N N . GLN A 1 89 ? -7.868 10.801 -10.125 1.00 61.69 89 GLN A N 1
ATOM 698 C CA . GLN A 1 89 ? -7.309 12.073 -10.571 1.00 61.69 89 GLN A CA 1
ATOM 699 C C . GLN A 1 89 ? -6.434 11.839 -11.804 1.00 61.69 89 GLN A C 1
ATOM 701 O O . GLN A 1 89 ? -5.626 10.917 -11.847 1.00 61.69 89 GLN A O 1
ATOM 706 N N . MET A 1 90 ? -6.588 12.663 -12.840 1.00 60.62 90 MET A N 1
ATOM 707 C CA . MET A 1 90 ? -5.646 12.641 -13.961 1.00 60.62 90 MET A CA 1
ATOM 708 C C . MET A 1 90 ? -4.288 13.142 -13.469 1.00 60.62 90 MET A C 1
ATOM 710 O O . MET A 1 90 ? -4.180 14.292 -13.045 1.00 60.62 90 MET A O 1
ATOM 714 N N . VAL A 1 91 ? -3.269 12.284 -13.526 1.00 66.38 91 VAL A N 1
ATOM 715 C CA . VAL A 1 91 ? -1.885 12.644 -13.205 1.00 66.38 91 VAL A CA 1
ATOM 716 C C . VAL A 1 91 ? -1.090 12.623 -14.500 1.00 66.38 91 VAL A C 1
ATOM 718 O O . VAL A 1 91 ? -1.140 11.658 -15.257 1.00 66.38 91 VAL A O 1
ATOM 721 N N . GLU A 1 92 ? -0.371 13.707 -14.777 1.00 64.25 92 GLU A N 1
ATOM 722 C CA . GLU A 1 92 ? 0.603 13.723 -15.866 1.00 64.25 92 GLU A CA 1
ATOM 723 C C . GLU A 1 92 ? 1.867 12.996 -15.395 1.00 64.25 92 GLU A C 1
ATOM 725 O O . GLU A 1 92 ? 2.623 13.522 -14.575 1.00 64.25 92 GLU A O 1
ATOM 730 N N . GLU A 1 93 ? 2.095 11.782 -15.898 1.00 66.56 93 GLU A N 1
ATOM 731 C CA . GLU A 1 93 ? 3.331 11.038 -15.661 1.00 66.56 93 GLU A CA 1
ATOM 732 C C . GLU A 1 93 ? 4.262 11.172 -16.874 1.00 66.56 93 GLU A C 1
ATOM 734 O O . GLU A 1 93 ? 3.845 11.247 -18.035 1.00 66.56 93 GLU A O 1
ATOM 739 N N . LYS A 1 94 ? 5.566 11.224 -16.596 1.00 64.75 94 LYS A N 1
ATOM 740 C CA . LYS A 1 94 ? 6.584 11.158 -17.643 1.00 64.75 94 LYS A CA 1
ATOM 741 C C . LYS A 1 94 ? 6.685 9.708 -18.110 1.00 64.75 94 LYS A C 1
ATOM 743 O O . LYS A 1 94 ? 6.953 8.831 -17.294 1.00 64.75 94 LYS A O 1
ATOM 748 N N . SER A 1 95 ? 6.468 9.473 -19.398 1.00 67.00 95 SER A N 1
ATOM 749 C CA . SER A 1 95 ? 6.615 8.166 -20.035 1.00 67.00 95 SER A CA 1
ATOM 750 C C . SER A 1 95 ? 7.719 8.222 -21.080 1.00 67.00 95 SER A C 1
ATOM 752 O O . SER A 1 95 ? 7.798 9.170 -21.862 1.00 67.00 95 SER A O 1
ATOM 754 N N . ASP A 1 96 ? 8.540 7.179 -21.114 1.00 64.38 96 ASP A N 1
ATOM 755 C CA . ASP A 1 96 ? 9.601 7.014 -22.110 1.00 64.38 96 ASP A CA 1
ATOM 756 C C . ASP A 1 96 ? 9.040 6.512 -23.468 1.00 64.38 96 ASP A C 1
ATOM 758 O O . ASP A 1 96 ? 9.711 6.576 -24.500 1.00 64.38 96 ASP A O 1
ATOM 762 N N . GLU A 1 97 ? 7.775 6.070 -23.503 1.00 65.88 97 GLU A N 1
ATOM 763 C CA . GLU A 1 97 ? 7.063 5.695 -24.738 1.00 65.88 97 GLU A CA 1
ATOM 764 C C . GLU A 1 97 ? 6.499 6.916 -25.477 1.00 65.88 97 GLU A C 1
ATOM 766 O O . GLU A 1 97 ? 6.344 6.905 -26.701 1.00 65.88 97 GLU A O 1
ATOM 771 N N . ALA A 1 98 ? 6.205 7.993 -24.745 1.00 66.88 98 ALA A N 1
ATOM 772 C CA . ALA A 1 98 ? 5.709 9.227 -25.331 1.00 66.88 98 ALA A CA 1
ATOM 773 C C . ALA A 1 98 ? 6.844 9.931 -26.096 1.00 66.88 98 ALA A C 1
ATOM 775 O O . ALA A 1 98 ? 7.910 10.226 -25.555 1.00 66.88 98 ALA A O 1
ATOM 776 N N . THR A 1 99 ? 6.613 10.180 -27.384 1.00 65.19 99 THR A N 1
ATOM 777 C CA . THR A 1 99 ? 7.612 10.727 -28.317 1.00 65.19 99 THR A CA 1
ATOM 778 C C . THR A 1 99 ? 7.486 12.252 -28.372 1.00 65.19 99 THR A C 1
ATOM 780 O O . THR A 1 99 ? 7.092 12.799 -29.395 1.00 65.19 99 THR A O 1
ATOM 783 N N . ASP A 1 100 ? 7.724 12.919 -27.242 1.00 70.12 100 ASP A N 1
ATOM 784 C CA . ASP A 1 100 ? 7.561 14.379 -27.114 1.00 70.12 100 ASP A CA 1
ATOM 785 C C . ASP A 1 100 ? 8.929 15.070 -27.251 1.00 70.12 100 ASP A C 1
ATOM 787 O O . ASP A 1 100 ? 9.188 15.722 -28.259 1.00 70.12 100 ASP A O 1
ATOM 791 N N . ASP A 1 101 ? 9.862 14.803 -26.326 1.00 79.31 101 ASP A N 1
ATOM 792 C CA . ASP A 1 101 ? 11.215 15.370 -26.346 1.00 79.31 101 ASP A CA 1
ATOM 793 C C . ASP A 1 101 ? 12.300 14.280 -26.394 1.00 79.31 101 ASP A C 1
ATOM 795 O O . ASP A 1 101 ? 12.184 13.225 -25.764 1.00 79.31 101 ASP A O 1
ATOM 799 N N . ILE A 1 102 ? 13.405 14.541 -27.104 1.00 83.00 102 ILE A N 1
ATOM 800 C CA . ILE A 1 102 ? 14.615 13.701 -27.058 1.00 83.00 102 ILE A CA 1
ATOM 801 C C . ILE A 1 102 ? 15.440 14.112 -25.834 1.00 83.00 102 ILE A C 1
ATOM 803 O O . ILE A 1 102 ? 15.933 15.235 -25.757 1.00 83.00 102 ILE A O 1
ATOM 807 N N . VAL A 1 103 ? 15.618 13.190 -24.889 1.00 85.94 103 VAL A N 1
ATOM 808 C CA . VAL A 1 103 ? 16.295 13.444 -23.605 1.00 85.94 103 VAL A CA 1
ATOM 809 C C . VAL A 1 103 ? 17.692 12.823 -23.549 1.00 85.94 103 VAL A C 1
ATOM 811 O O . VAL A 1 103 ? 18.533 13.267 -22.770 1.00 85.94 103 VAL A O 1
ATOM 814 N N . GLY A 1 104 ? 17.988 11.822 -24.383 1.00 89.25 104 GLY A N 1
ATOM 815 C CA . GLY A 1 104 ? 19.318 11.216 -24.403 1.00 89.25 104 GLY A CA 1
ATOM 816 C C . GLY A 1 104 ? 19.485 10.096 -25.419 1.00 89.25 104 GLY A C 1
ATOM 817 O O . GLY A 1 104 ? 18.780 10.039 -26.423 1.00 89.25 104 GLY A O 1
ATOM 818 N N . ILE A 1 105 ? 20.432 9.201 -25.143 1.00 91.81 105 ILE A N 1
ATOM 819 C CA . ILE A 1 105 ? 20.739 8.012 -25.945 1.00 91.81 105 ILE A CA 1
ATOM 820 C C . ILE A 1 105 ? 20.734 6.801 -25.003 1.00 91.81 105 ILE A C 1
ATOM 822 O O . ILE A 1 105 ? 21.147 6.920 -23.848 1.00 91.81 105 ILE A O 1
ATOM 826 N N . HIS A 1 106 ? 20.237 5.662 -25.472 1.00 92.25 106 HIS A N 1
ATOM 827 C CA . HIS A 1 106 ? 20.207 4.394 -24.742 1.00 92.25 106 HIS A CA 1
ATOM 828 C C . HIS A 1 106 ? 20.378 3.219 -25.708 1.00 92.25 106 HIS A C 1
ATOM 830 O O . HIS A 1 106 ? 20.189 3.384 -26.908 1.00 92.25 106 HIS A O 1
ATOM 836 N N . GLU A 1 107 ? 20.725 2.050 -25.183 1.00 93.00 107 GLU A N 1
ATOM 837 C CA . GLU A 1 107 ? 20.770 0.803 -25.948 1.00 93.00 107 GLU A CA 1
ATOM 838 C C . GLU A 1 107 ? 19.366 0.178 -26.033 1.00 93.00 107 GLU A C 1
ATOM 840 O O . GLU A 1 107 ? 18.672 0.083 -25.016 1.00 93.00 107 GLU A O 1
ATOM 845 N N . SER A 1 108 ? 18.929 -0.203 -27.235 1.00 91.00 108 SER A N 1
ATOM 846 C CA . SER A 1 108 ? 17.623 -0.817 -27.500 1.00 91.00 108 SER A CA 1
ATOM 847 C C . SER A 1 108 ? 17.638 -1.624 -28.811 1.00 91.00 108 SER A C 1
ATOM 849 O O . SER A 1 108 ? 18.690 -1.849 -29.407 1.00 91.00 108 SER A O 1
ATOM 851 N N . ASP A 1 109 ? 16.477 -2.110 -29.248 1.00 91.56 109 ASP A N 1
ATOM 852 C CA . ASP A 1 109 ? 16.233 -2.780 -30.535 1.00 91.56 109 ASP A CA 1
ATOM 853 C C . ASP A 1 109 ? 15.219 -2.032 -31.429 1.00 91.56 109 ASP A C 1
ATOM 855 O O . ASP A 1 109 ? 14.795 -2.542 -32.468 1.00 91.56 109 ASP A O 1
ATOM 859 N N . ASP A 1 110 ? 14.826 -0.810 -31.053 1.00 90.06 110 ASP A N 1
ATOM 860 C CA . ASP A 1 110 ? 13.812 -0.023 -31.768 1.00 90.06 110 ASP A CA 1
ATOM 861 C C . ASP A 1 110 ? 14.364 0.620 -33.051 1.00 90.06 110 ASP A C 1
ATOM 863 O O . ASP A 1 110 ? 14.976 1.685 -33.037 1.00 90.06 110 ASP A O 1
ATOM 867 N N . LEU A 1 111 ? 14.091 0.026 -34.208 1.00 89.25 111 LEU A N 1
ATOM 868 C CA . LEU A 1 111 ? 14.567 0.548 -35.495 1.00 89.25 111 LEU A CA 1
ATOM 869 C C . LEU A 1 111 ? 14.080 1.976 -35.816 1.00 89.25 111 LEU A C 1
ATOM 871 O O . LEU A 1 111 ? 14.716 2.666 -36.611 1.00 89.25 111 LEU A O 1
ATOM 875 N N . ASN A 1 112 ? 12.994 2.457 -35.198 1.00 88.38 112 ASN A N 1
ATOM 876 C CA . ASN A 1 112 ? 12.437 3.782 -35.499 1.00 88.38 112 ASN A CA 1
ATOM 877 C C . ASN A 1 112 ? 13.228 4.929 -34.860 1.00 88.38 112 ASN A C 1
ATOM 879 O O . ASN A 1 112 ? 13.156 6.065 -35.326 1.00 88.38 112 ASN A O 1
ATOM 883 N N . LYS A 1 113 ? 13.968 4.648 -33.782 1.00 89.12 113 LYS A N 1
ATOM 884 C CA . LYS A 1 113 ? 14.713 5.653 -33.001 1.00 89.12 113 LYS A CA 1
ATOM 885 C C . LYS A 1 113 ? 16.224 5.485 -33.134 1.00 89.12 113 LYS A C 1
ATOM 887 O O . LYS A 1 113 ? 16.966 5.948 -32.269 1.00 89.12 113 LYS A O 1
ATOM 892 N N . LEU A 1 114 ? 16.673 4.766 -34.157 1.00 92.00 114 LEU A N 1
ATOM 893 C CA . LEU A 1 114 ? 18.064 4.372 -34.321 1.00 92.00 114 LEU A CA 1
ATOM 894 C C . LEU A 1 114 ? 18.967 5.592 -34.551 1.00 92.00 114 LEU A C 1
ATOM 896 O O . LEU A 1 114 ? 18.603 6.523 -35.276 1.00 92.00 114 LEU A O 1
ATOM 900 N N . LEU A 1 115 ? 20.164 5.586 -33.966 1.00 92.19 115 LEU A N 1
ATOM 901 C CA . LEU A 1 115 ? 21.156 6.611 -34.267 1.00 92.19 115 LEU A CA 1
ATOM 902 C C . LEU A 1 115 ? 21.718 6.429 -35.689 1.00 92.19 115 LEU A C 1
ATOM 904 O O . LEU A 1 115 ? 21.986 5.299 -36.102 1.00 92.19 115 LEU A O 1
ATOM 908 N N . PRO A 1 116 ? 22.027 7.526 -36.409 1.00 90.44 116 PRO A N 1
ATOM 909 C CA . PRO A 1 116 ? 22.663 7.456 -37.729 1.00 90.44 116 PRO A CA 1
ATOM 910 C C . PRO A 1 116 ? 24.011 6.717 -37.748 1.00 90.44 116 PRO A C 1
ATOM 912 O O . PRO A 1 116 ? 24.441 6.227 -38.785 1.00 90.44 116 PRO A O 1
ATOM 915 N N . ASN A 1 117 ? 24.695 6.619 -36.606 1.00 90.06 117 ASN A N 1
ATOM 916 C CA . ASN A 1 117 ? 25.946 5.865 -36.521 1.00 90.06 117 ASN A CA 1
ATOM 917 C C . ASN A 1 117 ? 25.720 4.353 -36.675 1.00 90.06 117 ASN A C 1
ATOM 919 O O . ASN A 1 117 ? 26.565 3.676 -37.250 1.00 90.06 117 ASN A O 1
ATOM 923 N N . GLU A 1 118 ? 24.580 3.829 -36.218 1.00 91.06 118 GLU A N 1
ATOM 924 C CA . GLU A 1 118 ? 24.249 2.407 -36.363 1.00 91.06 118 GLU A CA 1
ATOM 925 C C . GLU A 1 118 ? 23.822 2.073 -37.800 1.00 91.06 118 GLU A C 1
ATOM 927 O O . GLU A 1 118 ? 24.144 0.998 -38.302 1.00 91.06 118 GLU A O 1
ATOM 932 N N . THR A 1 119 ? 23.173 3.002 -38.521 1.00 89.12 119 THR A N 1
ATOM 933 C CA . THR A 1 119 ? 22.839 2.779 -39.942 1.00 89.12 119 THR A CA 1
ATOM 934 C C . THR A 1 119 ? 24.078 2.707 -40.834 1.00 89.12 119 THR A C 1
ATOM 936 O O . THR A 1 119 ? 24.022 2.098 -41.901 1.00 89.12 119 THR A O 1
ATOM 939 N N . MET A 1 120 ? 25.217 3.261 -40.406 1.00 90.06 120 MET A N 1
ATOM 940 C CA . MET A 1 120 ? 26.473 3.165 -41.154 1.00 90.06 120 MET A CA 1
ATOM 941 C C . MET A 1 120 ? 26.961 1.715 -41.290 1.00 90.06 120 MET A C 1
ATOM 943 O O . MET A 1 120 ? 27.560 1.371 -42.309 1.00 90.06 120 MET A O 1
ATOM 947 N N . PHE A 1 121 ? 26.668 0.847 -40.317 1.00 91.94 121 PHE A N 1
ATOM 948 C CA . PHE A 1 121 ? 27.013 -0.576 -40.398 1.00 91.94 121 PHE A CA 1
ATOM 949 C C . PHE A 1 121 ? 26.236 -1.313 -41.496 1.00 91.94 121 PHE A C 1
ATOM 951 O O . PHE A 1 121 ? 26.741 -2.288 -42.039 1.00 91.94 121 PHE A O 1
ATOM 958 N N . LEU A 1 122 ? 25.052 -0.822 -41.873 1.00 91.00 122 LEU A N 1
ATOM 959 C CA . LEU A 1 122 ? 24.262 -1.367 -42.983 1.00 91.00 122 LEU A CA 1
ATOM 960 C C . LEU A 1 122 ? 24.758 -0.897 -44.360 1.00 91.00 122 LEU A C 1
ATOM 962 O O . LEU A 1 122 ? 24.372 -1.465 -45.376 1.00 91.00 122 LEU A O 1
ATOM 966 N N . ALA A 1 123 ? 25.598 0.142 -44.419 1.00 91.38 123 ALA A N 1
ATOM 967 C CA . ALA A 1 123 ? 26.103 0.672 -45.685 1.00 91.38 123 ALA A CA 1
ATOM 968 C C . ALA A 1 123 ? 27.183 -0.219 -46.325 1.00 91.38 123 ALA A C 1
ATOM 970 O O . ALA A 1 123 ? 27.396 -0.142 -47.535 1.00 91.38 123 ALA A O 1
ATOM 971 N N . TYR A 1 124 ? 27.857 -1.054 -45.526 1.00 92.25 124 TYR A N 1
ATOM 972 C CA . TYR A 1 124 ? 28.941 -1.929 -45.969 1.00 92.25 124 TYR A CA 1
ATOM 973 C C . TYR A 1 124 ? 28.607 -3.393 -45.637 1.00 92.25 124 TYR A C 1
ATOM 975 O O . TYR A 1 124 ? 28.418 -3.702 -44.458 1.00 92.25 124 TYR A O 1
ATOM 983 N N . PRO A 1 125 ? 28.567 -4.310 -46.626 1.00 91.06 125 PRO A N 1
ATOM 984 C CA . PRO A 1 125 ? 28.195 -5.713 -46.406 1.00 91.06 125 PRO A CA 1
ATOM 985 C C . PRO A 1 125 ? 29.041 -6.432 -45.346 1.00 91.06 125 PRO A C 1
ATOM 987 O O . PRO A 1 125 ? 28.556 -7.308 -44.635 1.00 91.06 125 PRO A O 1
ATOM 990 N N . GLU A 1 126 ? 30.311 -6.054 -45.203 1.00 92.19 126 GLU A N 1
ATOM 991 C CA . GLU A 1 126 ? 31.230 -6.639 -44.225 1.00 92.19 126 GLU A CA 1
ATOM 992 C C . GLU A 1 126 ? 30.873 -6.270 -42.776 1.00 92.19 126 GLU A C 1
ATOM 994 O O . GLU A 1 126 ? 31.229 -6.997 -41.846 1.00 92.19 126 GLU A O 1
ATOM 999 N N . LEU A 1 127 ? 30.174 -5.148 -42.573 1.00 92.44 127 LEU A N 1
ATOM 1000 C CA . LEU A 1 127 ? 29.788 -4.623 -41.261 1.00 92.44 127 LEU A CA 1
ATOM 1001 C C . LEU A 1 127 ? 28.337 -4.949 -40.884 1.00 92.44 127 LEU A C 1
ATOM 1003 O O . LEU A 1 127 ? 27.973 -4.831 -39.714 1.00 92.44 127 LEU A O 1
ATOM 1007 N N . GLU A 1 128 ? 27.530 -5.430 -41.829 1.00 93.94 128 GLU A N 1
ATOM 1008 C CA . GLU A 1 128 ? 26.113 -5.751 -41.620 1.00 93.94 128 GLU A CA 1
ATOM 1009 C C . GLU A 1 128 ? 25.920 -6.789 -40.498 1.00 93.94 128 GLU A C 1
ATOM 1011 O O . GLU A 1 128 ? 25.004 -6.700 -39.680 1.00 93.94 128 GLU A O 1
ATOM 1016 N N . VAL A 1 129 ? 26.857 -7.738 -40.381 1.00 94.06 129 VAL A N 1
ATOM 1017 C CA . VAL A 1 129 ? 26.870 -8.742 -39.306 1.00 94.06 129 VAL A CA 1
ATOM 1018 C C . VAL A 1 129 ? 26.976 -8.112 -37.911 1.00 94.06 129 VAL A C 1
ATOM 1020 O O . VAL A 1 129 ? 26.411 -8.639 -36.953 1.00 94.06 129 VAL A O 1
ATOM 1023 N N . VAL A 1 130 ? 27.670 -6.976 -37.785 1.00 93.12 130 VAL A N 1
ATOM 1024 C CA . VAL A 1 130 ? 27.811 -6.243 -36.518 1.00 93.12 130 VAL A CA 1
ATOM 1025 C C . VAL A 1 130 ? 26.482 -5.599 -36.143 1.00 93.12 130 VAL A C 1
ATOM 1027 O O . VAL A 1 130 ? 26.053 -5.725 -34.997 1.00 93.12 130 VAL A O 1
ATOM 1030 N N . PHE A 1 131 ? 25.790 -5.004 -37.119 1.00 94.44 131 PHE A N 1
ATOM 1031 C CA . PHE A 1 131 ? 24.459 -4.438 -36.916 1.00 94.44 131 PHE A CA 1
ATOM 1032 C C . PHE A 1 131 ? 23.459 -5.499 -36.446 1.00 94.44 131 PHE A C 1
ATOM 1034 O O . PHE A 1 131 ? 22.805 -5.322 -35.420 1.00 94.44 131 PHE A O 1
ATOM 1041 N N . TYR A 1 132 ? 23.371 -6.639 -37.142 1.00 94.44 132 TYR A N 1
ATOM 1042 C CA . TYR A 1 132 ? 22.445 -7.707 -36.746 1.00 94.44 132 TYR A CA 1
ATOM 1043 C C . TYR A 1 132 ? 22.785 -8.302 -35.384 1.00 94.44 132 TYR A C 1
ATOM 1045 O O . TYR A 1 132 ? 21.881 -8.643 -34.623 1.00 94.44 132 TYR A O 1
ATOM 1053 N N . LYS A 1 133 ? 24.073 -8.389 -35.042 1.00 94.56 133 LYS A N 1
ATOM 1054 C CA . LYS A 1 133 ? 24.486 -8.792 -33.700 1.00 94.56 133 LYS A CA 1
ATOM 1055 C C . LYS A 1 133 ? 23.973 -7.807 -32.648 1.00 94.56 133 LYS A C 1
ATOM 1057 O O . LYS A 1 133 ? 23.358 -8.238 -31.679 1.00 94.56 133 LYS A O 1
ATOM 1062 N N . HIS A 1 134 ? 24.178 -6.504 -32.847 1.00 93.81 134 HIS A N 1
ATOM 1063 C CA . HIS A 1 134 ? 23.665 -5.480 -31.933 1.00 93.81 134 HIS A CA 1
ATOM 1064 C C . HIS A 1 134 ? 22.132 -5.499 -31.846 1.00 93.81 134 HIS A C 1
ATOM 1066 O O . HIS A 1 134 ? 21.595 -5.343 -30.753 1.00 93.81 134 HIS A O 1
ATOM 1072 N N . LEU A 1 135 ? 21.430 -5.754 -32.955 1.00 94.06 135 LEU A N 1
ATOM 1073 C CA . LEU A 1 135 ? 19.970 -5.884 -32.987 1.00 94.06 135 LEU A CA 1
ATOM 1074 C C . LEU A 1 135 ? 19.480 -7.058 -32.127 1.00 94.06 135 LEU A C 1
ATOM 1076 O O . LEU A 1 135 ? 18.587 -6.887 -31.302 1.00 94.06 135 LEU A O 1
ATOM 1080 N N . VAL A 1 136 ? 20.078 -8.242 -32.294 1.00 95.31 136 VAL A N 1
ATOM 1081 C CA . VAL A 1 136 ? 19.706 -9.448 -31.531 1.00 95.31 136 VAL A CA 1
ATOM 1082 C C . VAL A 1 136 ? 20.048 -9.296 -30.048 1.00 95.31 136 VAL A C 1
ATOM 1084 O O . VAL A 1 136 ? 19.255 -9.692 -29.193 1.00 95.31 136 VAL A O 1
ATOM 1087 N N . ASP A 1 137 ? 21.189 -8.678 -29.741 1.00 94.56 137 ASP A N 1
ATOM 1088 C CA . ASP A 1 137 ? 21.635 -8.429 -28.367 1.00 94.56 137 ASP A CA 1
ATOM 1089 C C . ASP A 1 137 ? 20.896 -7.249 -27.697 1.00 94.56 137 ASP A C 1
ATOM 1091 O O . ASP A 1 137 ? 21.115 -6.998 -26.510 1.00 94.56 137 ASP A O 1
ATOM 1095 N N . LYS A 1 138 ? 20.018 -6.534 -28.426 1.00 93.56 138 LYS A N 1
ATOM 1096 C CA . LYS A 1 138 ? 19.328 -5.297 -27.997 1.00 93.56 138 LYS A CA 1
ATOM 1097 C C . LYS A 1 138 ? 20.288 -4.192 -27.536 1.00 93.56 138 LYS A C 1
ATOM 1099 O O . LYS A 1 138 ? 20.057 -3.522 -26.532 1.00 93.56 138 LYS A O 1
ATOM 1104 N N . ARG A 1 139 ? 21.390 -4.042 -28.268 1.00 93.62 139 ARG A N 1
ATOM 1105 C CA . ARG A 1 139 ? 22.484 -3.095 -28.005 1.00 93.62 139 ARG A CA 1
ATOM 1106 C C . ARG A 1 139 ? 22.620 -2.015 -29.073 1.00 93.62 139 ARG A C 1
ATOM 1108 O O . ARG A 1 139 ? 23.666 -1.379 -29.158 1.00 93.62 139 ARG A O 1
ATOM 1115 N N . LEU A 1 140 ? 21.605 -1.814 -29.914 1.00 94.62 140 LEU A N 1
ATOM 1116 C CA . LEU A 1 140 ? 21.641 -0.722 -30.881 1.00 94.62 140 LEU A CA 1
ATOM 1117 C C . LEU A 1 140 ? 21.505 0.606 -30.146 1.00 94.62 140 LEU A C 1
ATOM 1119 O O . LEU A 1 140 ? 20.687 0.755 -29.240 1.00 94.62 140 LEU A O 1
ATOM 1123 N N . MET A 1 141 ? 22.317 1.581 -30.536 1.00 94.25 141 MET A N 1
ATOM 1124 C CA . MET A 1 141 ? 22.230 2.917 -29.968 1.00 94.25 141 MET A CA 1
ATOM 1125 C C . MET A 1 141 ? 20.996 3.640 -30.516 1.00 94.25 141 MET A C 1
ATOM 1127 O O . MET A 1 141 ? 20.865 3.880 -31.718 1.00 94.25 141 MET A O 1
ATOM 1131 N N . ASN A 1 142 ? 20.116 4.044 -29.606 1.00 92.81 142 ASN A N 1
ATOM 1132 C CA . ASN A 1 142 ? 18.810 4.623 -29.883 1.00 92.81 142 ASN A CA 1
ATOM 1133 C C . ASN A 1 142 ? 18.587 5.947 -29.149 1.00 92.81 142 ASN A C 1
ATOM 1135 O O . ASN A 1 142 ? 18.936 6.096 -27.974 1.00 92.81 142 ASN A O 1
ATOM 1139 N N . TYR A 1 143 ? 17.918 6.900 -29.800 1.00 90.88 143 TYR A N 1
ATOM 1140 C CA . TYR A 1 143 ? 17.454 8.118 -29.145 1.00 90.88 143 TYR A CA 1
ATOM 1141 C C . TYR A 1 143 ? 16.449 7.766 -28.050 1.00 90.88 143 TYR A C 1
ATOM 1143 O O . TYR A 1 143 ? 15.433 7.109 -28.286 1.00 90.88 143 TYR A O 1
ATOM 1151 N N . ARG A 1 144 ? 16.737 8.215 -26.829 1.00 87.19 144 ARG A N 1
ATOM 1152 C CA . ARG A 1 144 ? 15.828 8.118 -25.695 1.00 87.19 144 ARG A CA 1
ATOM 1153 C C . ARG A 1 144 ? 14.886 9.310 -25.728 1.00 87.19 144 ARG A C 1
ATOM 1155 O O . ARG A 1 144 ? 15.312 10.444 -25.503 1.00 87.19 144 ARG A O 1
ATOM 1162 N N . THR A 1 145 ? 13.617 9.040 -25.990 1.00 85.44 145 THR A N 1
ATOM 1163 C CA . THR A 1 145 ? 12.544 10.032 -25.917 1.00 85.44 145 THR A CA 1
ATOM 1164 C C . THR A 1 145 ? 11.857 9.959 -24.565 1.00 85.44 145 THR A C 1
ATOM 1166 O O . THR A 1 145 ? 11.712 8.872 -24.013 1.00 85.44 145 THR A O 1
ATOM 1169 N N . GLN A 1 146 ? 11.426 11.096 -24.040 1.00 79.12 146 GLN A N 1
ATOM 1170 C CA . GLN A 1 146 ? 10.552 11.158 -22.880 1.00 79.12 146 GLN A CA 1
ATOM 1171 C C . GLN A 1 146 ? 9.477 12.200 -23.151 1.00 79.12 146 GLN A C 1
ATOM 1173 O O . GLN A 1 146 ? 9.767 13.315 -23.576 1.00 79.12 146 GLN A O 1
ATOM 1178 N N . GLY A 1 147 ? 8.232 11.837 -22.885 1.00 74.81 147 GLY A N 1
ATOM 1179 C CA . GLY A 1 147 ? 7.092 12.716 -23.069 1.00 74.81 147 GLY A CA 1
ATOM 1180 C C . GLY A 1 147 ? 6.132 12.665 -21.901 1.00 74.81 147 GLY A C 1
ATOM 1181 O O . GLY A 1 147 ? 6.217 11.801 -21.024 1.00 74.81 147 GLY A O 1
ATOM 1182 N N . LYS A 1 148 ? 5.202 13.615 -21.871 1.00 68.12 148 LYS A N 1
ATOM 1183 C CA . LYS A 1 148 ? 4.131 13.608 -20.875 1.00 68.12 148 LYS A CA 1
ATOM 1184 C C . LYS A 1 148 ? 2.992 12.749 -21.402 1.00 68.12 148 LYS A C 1
ATOM 1186 O O . LYS A 1 148 ? 2.317 13.126 -22.355 1.00 68.12 148 LYS A O 1
ATOM 1191 N N . SER A 1 149 ? 2.766 11.600 -20.776 1.00 65.75 149 SER A N 1
ATOM 1192 C CA . SER A 1 149 ? 1.576 10.799 -21.043 1.00 65.75 149 SER A CA 1
ATOM 1193 C C . SER A 1 149 ? 0.545 11.069 -19.954 1.00 65.75 149 SER A C 1
ATOM 1195 O O . SER A 1 149 ? 0.834 10.996 -18.759 1.00 65.75 149 SER A O 1
ATOM 1197 N N . ARG A 1 150 ? -0.675 11.422 -20.363 1.00 60.69 150 ARG A N 1
ATOM 1198 C CA . ARG A 1 150 ? -1.805 11.597 -19.444 1.00 60.69 150 ARG A CA 1
ATOM 1199 C C . ARG A 1 150 ? -2.407 10.237 -19.134 1.00 60.69 150 ARG A C 1
ATOM 1201 O O . ARG A 1 150 ? -3.332 9.797 -19.814 1.00 60.69 150 ARG A O 1
ATOM 1208 N N . THR A 1 151 ? -1.892 9.574 -18.108 1.00 59.91 151 THR A N 1
ATOM 1209 C CA . THR A 1 151 ? -2.457 8.320 -17.614 1.00 59.91 151 THR A CA 1
ATOM 1210 C C . THR A 1 151 ? -3.433 8.601 -16.468 1.00 59.91 151 THR A C 1
ATOM 1212 O O . THR A 1 151 ? -3.165 9.344 -15.524 1.00 59.91 151 THR A O 1
ATOM 1215 N N . LEU A 1 152 ? -4.635 8.028 -16.560 1.00 57.16 152 LEU A N 1
ATOM 1216 C CA . LEU A 1 152 ? -5.613 8.073 -15.474 1.00 57.16 152 LEU A CA 1
ATOM 1217 C C . LEU A 1 152 ? -5.121 7.163 -14.346 1.00 57.16 152 LEU A C 1
ATOM 1219 O O . LEU A 1 152 ? -5.160 5.940 -14.481 1.00 57.16 152 LEU A O 1
ATOM 1223 N N . ARG A 1 153 ? -4.683 7.740 -13.224 1.00 58.62 153 ARG A N 1
ATOM 1224 C CA . ARG A 1 153 ? -4.267 6.975 -12.043 1.00 58.62 153 ARG A CA 1
ATOM 1225 C C . ARG A 1 153 ? -5.137 7.337 -10.844 1.00 58.62 153 ARG A C 1
ATOM 1227 O O . ARG A 1 153 ? -5.399 8.499 -10.571 1.00 58.62 153 ARG A O 1
ATOM 1234 N N . LYS A 1 154 ? -5.593 6.333 -10.092 1.00 55.91 154 LYS A N 1
ATOM 1235 C CA . LYS A 1 154 ? -6.244 6.565 -8.793 1.00 55.91 154 LYS A CA 1
ATOM 1236 C C . LYS A 1 154 ? -5.206 7.148 -7.841 1.00 55.91 154 LYS A C 1
ATOM 1238 O O . LYS A 1 154 ? -4.272 6.443 -7.460 1.00 55.91 154 LYS A O 1
ATOM 1243 N N . VAL A 1 155 ? -5.346 8.418 -7.481 1.00 59.19 155 VAL A N 1
ATOM 1244 C CA . VAL A 1 155 ? -4.531 9.036 -6.434 1.00 59.19 155 VAL A CA 1
ATOM 1245 C C . VAL A 1 155 ? -5.379 9.036 -5.177 1.00 59.19 155 VAL A C 1
ATOM 1247 O O . VAL A 1 155 ? -6.526 9.472 -5.201 1.00 59.19 155 VAL A O 1
ATOM 1250 N N . LYS A 1 156 ? -4.832 8.541 -4.065 1.00 52.41 156 LYS A N 1
ATOM 1251 C CA . LYS A 1 156 ? -5.505 8.613 -2.763 1.00 52.41 156 LYS A CA 1
ATOM 1252 C C . LYS A 1 156 ? -5.494 10.066 -2.283 1.00 52.41 156 LYS A C 1
ATOM 1254 O O . LYS A 1 156 ? -4.625 10.475 -1.518 1.00 52.41 156 LYS A O 1
ATOM 1259 N N . ALA A 1 157 ? -6.403 10.876 -2.807 1.00 54.69 157 ALA A N 1
ATOM 1260 C CA . ALA A 1 157 ? -6.583 12.248 -2.380 1.00 54.69 157 ALA A CA 1
ATOM 1261 C C . ALA A 1 157 ? -7.471 12.252 -1.135 1.00 54.69 157 ALA A C 1
ATOM 1263 O O . ALA A 1 157 ? -8.680 12.054 -1.201 1.00 54.69 157 ALA A O 1
ATOM 1264 N N . HIS A 1 158 ? -6.871 12.494 0.024 1.00 51.50 158 HIS A N 1
ATOM 1265 C CA . HIS A 1 158 ? -7.638 12.599 1.253 1.00 51.50 158 HIS A CA 1
ATOM 1266 C C . HIS A 1 158 ? -8.333 13.968 1.342 1.00 51.50 158 HIS A C 1
ATOM 1268 O O . HIS A 1 158 ? -7.714 14.948 1.779 1.00 51.50 158 HIS A O 1
ATOM 1274 N N . ARG A 1 159 ? -9.617 14.040 0.977 1.00 49.12 159 ARG A N 1
ATOM 1275 C CA . ARG A 1 159 ? -10.472 15.163 1.387 1.00 49.12 159 ARG A CA 1
ATOM 1276 C C . ARG A 1 159 ? -10.777 15.061 2.889 1.00 49.12 159 ARG A C 1
ATOM 1278 O O . ARG A 1 159 ? -10.978 13.953 3.381 1.00 49.12 159 ARG A O 1
ATOM 1285 N N . PRO A 1 160 ? -10.834 16.185 3.620 1.00 47.91 160 PRO A N 1
ATOM 1286 C CA . PRO A 1 160 ? -11.528 16.223 4.896 1.00 47.91 160 PRO A CA 1
ATOM 1287 C C . PRO A 1 160 ? -13.024 16.124 4.587 1.00 47.91 160 PRO A C 1
ATOM 1289 O O . PRO A 1 160 ? -13.641 17.091 4.142 1.00 47.91 160 PRO A O 1
ATOM 1292 N N . ASP A 1 161 ? -13.588 14.930 4.724 1.00 46.50 161 ASP A N 1
ATOM 1293 C CA . ASP A 1 161 ? -15.034 14.776 4.665 1.00 46.50 161 ASP A CA 1
ATOM 1294 C C . ASP A 1 161 ? -15.593 15.312 5.991 1.00 46.50 161 ASP A C 1
ATOM 1296 O O . ASP A 1 161 ? -15.296 14.783 7.057 1.00 46.50 161 ASP A O 1
ATOM 1300 N N . ASN A 1 162 ? -16.409 16.369 5.946 1.00 47.56 162 ASN A N 1
ATOM 1301 C CA . ASN A 1 162 ? -17.169 16.872 7.104 1.00 47.56 162 ASN A CA 1
ATOM 1302 C C . ASN A 1 162 ? -18.361 15.951 7.434 1.00 47.56 162 ASN A C 1
ATOM 1304 O O . ASN A 1 162 ? -19.435 16.409 7.829 1.00 47.56 162 ASN A O 1
ATOM 1308 N N . LYS A 1 163 ? -18.215 14.646 7.220 1.00 48.88 163 LYS A N 1
ATOM 1309 C CA . LYS A 1 163 ? -19.143 13.664 7.763 1.00 48.88 163 LYS A CA 1
ATOM 1310 C C . LYS A 1 163 ? -18.541 13.181 9.062 1.00 48.88 163 LYS A C 1
ATOM 1312 O O . LYS A 1 163 ? -17.355 12.880 9.105 1.00 48.88 163 LYS A O 1
ATOM 1317 N N . ALA A 1 164 ? -19.364 13.143 10.106 1.00 47.72 164 ALA A N 1
ATOM 1318 C CA . ALA A 1 164 ? -19.044 12.414 11.319 1.00 47.72 164 ALA A CA 1
ATOM 1319 C C . ALA A 1 164 ? -18.695 10.989 10.883 1.00 47.72 164 ALA A C 1
ATOM 1321 O O . ALA A 1 164 ? -19.578 10.222 10.501 1.00 47.72 164 ALA A O 1
ATOM 1322 N N . VAL A 1 165 ? -17.396 10.708 10.788 1.00 46.94 165 VAL A N 1
ATOM 1323 C CA . VAL A 1 165 ? -16.906 9.370 10.517 1.00 46.94 165 VAL A CA 1
ATOM 1324 C C . VAL A 1 165 ? -17.393 8.564 11.699 1.00 46.94 165 VAL A C 1
ATOM 1326 O O . VAL A 1 165 ? -17.135 8.920 12.849 1.00 46.94 165 VAL A O 1
ATOM 1329 N N . ASP A 1 166 ? -18.176 7.533 11.416 1.00 49.28 166 ASP A N 1
ATOM 1330 C CA . ASP A 1 166 ? -18.508 6.549 12.425 1.00 49.28 166 ASP A CA 1
ATOM 1331 C C . ASP A 1 166 ? -17.196 5.811 12.694 1.00 49.28 166 ASP A C 1
ATOM 1333 O O . ASP A 1 166 ? -16.777 4.944 11.926 1.00 49.28 166 ASP A O 1
ATOM 1337 N N . ILE A 1 167 ? -16.439 6.311 13.674 1.00 52.56 167 ILE A N 1
ATOM 1338 C CA . ILE A 1 167 ? -15.149 5.752 14.058 1.00 52.56 167 ILE A CA 1
ATOM 1339 C C . ILE A 1 167 ? -15.445 4.311 14.457 1.00 52.56 167 ILE A C 1
ATOM 1341 O O . ILE A 1 167 ? -16.117 4.078 15.466 1.00 52.56 167 ILE A O 1
ATOM 1345 N N . GLU A 1 168 ? -14.965 3.348 13.665 1.00 50.22 168 GLU A N 1
ATOM 1346 C CA . GLU A 1 168 ? -15.022 1.939 14.038 1.00 50.22 168 GLU A CA 1
ATOM 1347 C C . GLU A 1 168 ? -14.310 1.800 15.382 1.00 50.22 168 GLU A C 1
ATOM 1349 O O . GLU A 1 168 ? -13.089 1.939 15.499 1.00 50.22 168 GLU A O 1
ATOM 1354 N N . LYS A 1 169 ? -15.108 1.615 16.434 1.00 54.69 169 LYS A N 1
ATOM 1355 C CA . LYS A 1 169 ? -14.619 1.537 17.804 1.00 54.69 169 LYS A CA 1
ATOM 1356 C C . LYS A 1 169 ? -13.730 0.303 17.899 1.00 54.69 169 LYS A C 1
ATOM 1358 O O . LYS A 1 169 ? -14.217 -0.824 17.832 1.00 54.69 169 LYS A O 1
ATOM 1363 N N . GLY A 1 170 ? -12.427 0.528 18.043 1.00 48.00 170 GLY A N 1
ATOM 1364 C CA . GLY A 1 170 ? -11.467 -0.541 18.283 1.00 48.00 170 GLY A CA 1
ATOM 1365 C C . GLY A 1 170 ? -11.769 -1.291 19.589 1.00 48.00 170 GLY A C 1
ATOM 1366 O O . GLY A 1 170 ? -12.459 -0.764 20.468 1.00 48.00 170 GLY A O 1
ATOM 1367 N N . PRO A 1 171 ? -11.255 -2.522 19.748 1.00 56.91 171 PRO A N 1
ATOM 1368 C CA . PRO A 1 171 ? -11.452 -3.293 20.968 1.00 56.91 171 PRO A CA 1
ATOM 1369 C C . PRO A 1 171 ? -10.850 -2.550 22.169 1.00 56.91 171 PRO A C 1
ATOM 1371 O O . PRO A 1 171 ? -9.703 -2.106 22.121 1.00 56.91 171 PRO A O 1
ATOM 1374 N N . PHE A 1 172 ? -11.608 -2.435 23.259 1.00 64.25 172 PHE A N 1
ATOM 1375 C CA . PHE A 1 172 ? -11.127 -1.883 24.526 1.00 64.25 172 PHE A CA 1
ATOM 1376 C C . PHE A 1 172 ? -10.921 -3.003 25.549 1.00 64.25 172 PHE A C 1
ATOM 1378 O O . PHE A 1 172 ? -11.630 -4.008 25.551 1.00 64.25 172 PHE A O 1
ATOM 1385 N N . ILE A 1 173 ? -9.926 -2.835 26.420 1.00 72.75 173 ILE A N 1
ATOM 1386 C CA . ILE A 1 173 ? -9.597 -3.801 27.472 1.00 72.75 173 ILE A CA 1
ATOM 1387 C C . ILE A 1 173 ? -10.187 -3.292 28.785 1.00 72.75 173 ILE A C 1
ATOM 1389 O O . ILE A 1 173 ? -9.891 -2.175 29.206 1.00 72.75 173 ILE A O 1
ATOM 1393 N N . VAL A 1 174 ? -11.000 -4.119 29.444 1.00 77.94 174 VAL A N 1
ATOM 1394 C CA . VAL A 1 174 ? -11.561 -3.823 30.768 1.00 77.94 174 VAL A CA 1
ATOM 1395 C C . VAL A 1 174 ? -10.799 -4.613 31.827 1.00 77.94 174 VAL A C 1
ATOM 1397 O O . VAL A 1 174 ? -10.798 -5.843 31.812 1.00 77.94 174 VAL A O 1
ATOM 1400 N N . CYS A 1 175 ? -10.172 -3.910 32.770 1.00 82.12 175 CYS A N 1
ATOM 1401 C CA . CYS A 1 175 ? -9.527 -4.515 33.935 1.00 82.12 175 CYS A CA 1
ATOM 1402 C C . CYS A 1 175 ? -10.483 -4.458 35.133 1.00 82.12 175 CYS A C 1
ATOM 1404 O O . CYS A 1 175 ? -10.810 -3.373 35.609 1.00 82.12 175 CYS A O 1
ATOM 1406 N N . VAL A 1 176 ? -10.925 -5.619 35.623 1.00 85.06 176 VAL A N 1
ATOM 1407 C CA . VAL A 1 176 ? -11.821 -5.727 36.786 1.00 85.06 176 VAL A CA 1
ATOM 1408 C C . VAL A 1 176 ? -11.010 -6.121 38.021 1.00 85.06 176 VAL A C 1
ATOM 1410 O O . VAL A 1 176 ? -10.357 -7.164 38.017 1.00 85.06 176 VAL A O 1
ATOM 1413 N N . ASP A 1 177 ? -11.062 -5.302 39.076 1.00 87.00 177 ASP A N 1
ATOM 1414 C CA . ASP A 1 177 ? -10.455 -5.630 40.371 1.00 87.00 177 ASP A CA 1
ATOM 1415 C C . ASP A 1 177 ? -11.297 -6.677 41.125 1.00 87.00 177 ASP A C 1
ATOM 1417 O O . ASP A 1 177 ? -12.521 -6.570 41.211 1.00 87.00 177 ASP A O 1
ATOM 1421 N N . ALA A 1 178 ? -10.621 -7.683 41.681 1.00 85.25 178 ALA A N 1
ATOM 1422 C CA . ALA A 1 178 ? -11.193 -8.764 42.485 1.00 85.25 178 ALA A CA 1
ATOM 1423 C C . ALA A 1 178 ? -10.619 -8.788 43.917 1.00 85.25 178 ALA A C 1
ATOM 1425 O O . ALA A 1 178 ? -10.638 -9.821 44.590 1.00 85.25 178 ALA A O 1
ATOM 1426 N N . SER A 1 179 ? -10.063 -7.665 44.379 1.00 90.44 179 SER A N 1
ATOM 1427 C CA . SER A 1 179 ? -9.577 -7.488 45.747 1.00 90.44 179 SER A CA 1
ATOM 1428 C C . SER A 1 179 ? -10.678 -7.702 46.798 1.00 90.44 179 SER A C 1
ATOM 1430 O O . SER A 1 179 ? -11.874 -7.655 46.513 1.00 90.44 179 SER A O 1
ATOM 1432 N N . GLY A 1 180 ? -10.286 -7.915 48.059 1.00 87.88 180 GLY A N 1
ATOM 1433 C CA . GLY A 1 180 ? -11.237 -8.194 49.144 1.00 87.88 180 GLY A CA 1
ATOM 1434 C C . GLY A 1 180 ? -12.305 -7.107 49.350 1.00 87.88 180 GLY A C 1
ATOM 1435 O O . GLY A 1 180 ? -13.424 -7.429 49.742 1.00 87.88 180 GLY A O 1
ATOM 1436 N N . SER A 1 181 ? -12.003 -5.843 49.026 1.00 86.38 181 SER A N 1
ATOM 1437 C CA . SER A 1 181 ? -12.960 -4.724 49.068 1.00 86.38 181 SER A CA 1
ATOM 1438 C C . SER A 1 181 ? -14.015 -4.765 47.964 1.00 86.38 181 SER A C 1
ATOM 1440 O O . SER A 1 181 ? -15.049 -4.113 48.092 1.00 86.38 181 SER A O 1
ATOM 1442 N N . MET A 1 182 ? -13.772 -5.524 46.894 1.00 89.69 182 MET A N 1
ATOM 1443 C CA . MET A 1 182 ? -14.717 -5.684 45.790 1.00 89.69 182 MET A CA 1
ATOM 1444 C C . MET A 1 182 ? -15.756 -6.779 46.055 1.00 89.69 182 MET A C 1
ATOM 1446 O O . MET A 1 182 ? -16.760 -6.839 45.350 1.00 89.69 182 MET A O 1
ATOM 1450 N N . SER A 1 183 ? -15.564 -7.603 47.091 1.00 87.94 183 SER A N 1
ATOM 1451 C CA . SER A 1 183 ? -16.430 -8.744 47.399 1.00 87.94 183 SER A CA 1
ATOM 1452 C C . SER A 1 183 ? -17.907 -8.354 47.550 1.00 87.94 183 SER A C 1
ATOM 1454 O O . SER A 1 183 ? -18.271 -7.452 48.310 1.00 87.94 183 SER A O 1
ATOM 1456 N N . GLY A 1 184 ? -18.777 -9.072 46.838 1.00 87.69 184 GLY A N 1
ATOM 1457 C CA . GLY A 1 184 ? -20.227 -8.903 46.902 1.00 87.69 184 GLY A CA 1
ATOM 1458 C C . GLY A 1 184 ? -20.762 -7.933 45.850 1.00 87.69 184 GLY A C 1
ATOM 1459 O O . GLY A 1 184 ? -20.666 -8.189 44.651 1.00 87.69 184 GLY A O 1
ATOM 1460 N N . PHE A 1 185 ? -21.400 -6.850 46.295 1.00 87.50 185 PHE A N 1
ATOM 1461 C CA . PHE A 1 185 ? -22.089 -5.910 45.404 1.00 87.50 185 PHE A CA 1
ATOM 1462 C C . PHE A 1 185 ? -21.152 -5.174 44.421 1.00 87.50 185 PHE A C 1
ATOM 1464 O O . PHE A 1 185 ? -21.492 -5.118 43.238 1.00 87.50 185 PHE A O 1
ATOM 1471 N N . PRO A 1 186 ? -19.971 -4.657 44.828 1.00 87.19 186 PRO A N 1
ATOM 1472 C CA . PRO A 1 186 ? -19.089 -3.923 43.913 1.00 87.19 186 PRO A CA 1
ATOM 1473 C C . PRO A 1 186 ? -18.581 -4.778 42.742 1.00 87.19 186 PRO A C 1
ATOM 1475 O O . PRO A 1 186 ? -18.568 -4.324 41.598 1.00 87.19 186 PRO A O 1
ATOM 1478 N N . GLU A 1 187 ? -18.231 -6.039 43.000 1.00 87.25 187 GLU A N 1
ATOM 1479 C CA . GLU A 1 187 ? -17.820 -7.007 41.979 1.00 87.25 187 GLU A CA 1
ATOM 1480 C C . GLU A 1 187 ? -18.952 -7.318 40.990 1.00 87.25 187 GLU A C 1
ATOM 1482 O O . GLU A 1 187 ? -18.712 -7.398 39.783 1.00 87.25 187 GLU A O 1
ATOM 1487 N N . GLN A 1 188 ? -20.193 -7.462 41.468 1.00 86.00 188 GLN A N 1
ATOM 1488 C CA . GLN A 1 188 ? -21.349 -7.692 40.594 1.00 86.00 188 GLN A CA 1
ATOM 1489 C C . GLN A 1 188 ? -21.609 -6.503 39.667 1.00 86.00 188 GLN A C 1
ATOM 1491 O O . GLN A 1 188 ? -21.890 -6.713 38.487 1.00 86.00 188 GLN A O 1
ATOM 1496 N N . CYS A 1 189 ? -21.459 -5.275 40.171 1.00 86.25 189 CYS A N 1
ATOM 1497 C CA . CYS A 1 189 ? -21.566 -4.057 39.370 1.00 86.25 189 CYS A CA 1
ATOM 1498 C C . CYS A 1 189 ? -20.481 -3.987 38.290 1.00 86.25 189 CYS A C 1
ATOM 1500 O O . CYS A 1 189 ? -20.801 -3.764 37.126 1.00 86.25 189 CYS A O 1
ATOM 1502 N N . ALA A 1 190 ? -19.217 -4.229 38.652 1.00 85.62 190 ALA A N 1
ATOM 1503 C CA . ALA A 1 190 ? -18.107 -4.186 37.701 1.00 85.62 190 ALA A CA 1
ATOM 1504 C C . ALA A 1 190 ? -18.246 -5.254 36.604 1.00 85.62 190 ALA A C 1
ATOM 1506 O O . ALA A 1 190 ? -18.066 -4.964 35.423 1.00 85.62 190 ALA A O 1
ATOM 1507 N N . LYS A 1 191 ? -18.643 -6.478 36.975 1.00 84.88 191 LYS A N 1
ATOM 1508 C CA . LYS A 1 191 ? -18.905 -7.558 36.013 1.00 84.88 191 LYS A CA 1
ATOM 1509 C C . LYS A 1 191 ? -20.099 -7.250 35.115 1.00 84.88 191 LYS A C 1
ATOM 1511 O O . LYS A 1 191 ? -20.019 -7.503 33.924 1.00 84.88 191 LYS A O 1
ATOM 1516 N N . ALA A 1 192 ? -21.172 -6.672 35.651 1.00 84.06 192 ALA A N 1
ATOM 1517 C CA . ALA A 1 192 ? -22.337 -6.308 34.848 1.00 84.06 192 ALA A CA 1
ATOM 1518 C C . ALA A 1 192 ? -22.063 -5.188 33.834 1.00 84.06 192 ALA A C 1
ATOM 1520 O O . ALA A 1 192 ? -22.765 -5.111 32.838 1.00 84.06 192 ALA A O 1
ATOM 1521 N N . MET A 1 193 ? -21.065 -4.329 34.067 1.00 79.88 193 MET A N 1
ATOM 1522 C CA . MET A 1 193 ? -20.627 -3.342 33.070 1.00 79.88 193 MET A CA 1
ATOM 1523 C C . MET A 1 193 ? -19.706 -3.938 31.997 1.00 79.88 193 MET A C 1
ATOM 1525 O O . MET A 1 193 ? -19.590 -3.371 30.914 1.00 79.88 193 MET A O 1
ATOM 1529 N N . ALA A 1 194 ? -19.014 -5.037 32.307 1.00 76.31 194 ALA A N 1
ATOM 1530 C CA . ALA A 1 194 ? -18.040 -5.663 31.416 1.00 76.31 194 ALA A CA 1
ATOM 1531 C C . ALA A 1 194 ? -18.646 -6.720 30.470 1.00 76.31 194 ALA A C 1
ATOM 1533 O O . ALA A 1 194 ? -18.018 -7.036 29.461 1.00 76.31 194 ALA A O 1
ATOM 1534 N N . TYR A 1 195 ? -19.819 -7.273 30.808 1.00 66.31 195 TYR A N 1
ATOM 1535 C CA . TYR A 1 195 ? -20.539 -8.326 30.072 1.00 66.31 195 TYR A CA 1
ATOM 1536 C C . TYR A 1 195 ? -21.842 -7.813 29.467 1.00 66.31 195 TYR A C 1
ATOM 1538 O O . TYR A 1 195 ? -22.158 -8.255 28.340 1.00 66.31 195 TYR A O 1
#

pLDDT: mean 71.81, std 15.8, range [41.5, 95.31]

Sequence (195 aa):
EKVVNDLYQRMETMRNMDKVTESGDAESVGRLWDMASAKLSKTDLTVMKRHAEFLKKHKGLQEIAEQLGRMAGQVNDPDLNRAPAEELQMVEEKSDEATDDIVGIHESDDLNKLLPNETMFLAYPELEVVFYKHLVDKRLMNYRTQGKSRTLRKVKAHRPDNKAVDIEKGPFIVCVDASGSMSGFPEQCAKAMAY

Secondary structure (DSSP, 8-state):
-HHHHHHHHHHHHHHHHTTT-SS--HHHHHHHHHHTTS---HHHHHHHHHHHHHHHH-HHHHHHHHHHHHHTTT---TTTT-----EEEEEEEEESSS-SEEEEEEEE--GGGB-HHHHGGGSSTTTHHHHHHHHHTT-EEEEEEEEEEEEEEEE-------S---------------SGGGTTHHHHHHHHHH-

Foldseek 3Di:
DVVVVLVVQLVVQVVLCVVQDPDDDPVVVVVSSVVSNDNDDPVNSVVLSVLSVVCVVDVVLVVVLVVVVCVLLVPPPLVLQFDQDFDWDFDFDKDQPDQDDQDAKDQFLDPVFADPVLVVLVVDPVSVVVSVVSNVVSGTIGGGGIDTDGDTDGDRDTDNDPDSPPRPRDDDDQDQDPDPVCPDPNNSSSVSSVD